Protein AF-A0A3D2IC97-F1 (afdb_monomer_lite)

Secondary structure (DSSP, 8-state):
--------------------HHHHHHHHHHHHHHTTS-GGGSS---EEEEEETTEEEEEEEEEHHHHHT--GGGGGGSEEEESSEEEEEEEEEEEP--TTS-TT-EEEEEEEEEE-TTS--EEEEEEHHHHSSHHHHHHHHHHTTPPPP-S-HHHHHHHHHHHHHSS--PEEEE-S-EEEEETTEEEETTEEEETTTTEEEEB-TTSEEEETTEEEEPPP--SS--PPPPPPPSSHHHHHHHHHHHHHHHHHHH-HHHHHHHHHHHHHHHTHHHHHHHHS---------STTSSHHHHHHHHHHTTTPPTT-PEE--TTS-HHHHHHHHTSEESS---EE-TT--TT-TTS--

pLDDT: mean 77.33, std 17.51, range [30.77, 96.06]

Foldseek 3Di:
DDDDDDDDDDDDDDDDPPVVVVVVVVVVVLVVVQVPDDPVPRPPQLFAWDDDQFFIWTAPDHHPVVVVPDDPVCCVRTDTFWQGDKAFAEKEWEFDDDVPDDRPDTWIKTFIWTGGNVGDIDTDIGGPVCLVFLVSVQVVQVVSVTHRGPDDRVVSVNVSCCHPPVHDYAYEYEYLAAQCSDVQWGHAQQFIQRNVVRDTFGADPVSWGDDDRHTYHQDADDLQAGGHDDDDDPDPVVVVVVVVVVLVVLCVLQNPVVSVVLVVLLVCLLVVVVCCVVPVDDDDDDDDDDPPSCRLVSVQVSVVVRVGHRPSAAEPAPVQDPVNVVSNVVHYHSGDHGYPPPPPCPHPPPDDD

Structure (mmCIF, N/CA/C/O backbone):
data_AF-A0A3D2IC97-F1
#
_entry.id   AF-A0A3D2IC97-F1
#
loop_
_atom_site.group_PDB
_atom_site.id
_atom_site.type_symbol
_atom_site.label_atom_id
_atom_site.label_alt_id
_atom_site.label_comp_id
_atom_site.label_asym_id
_atom_site.label_entity_id
_atom_site.label_seq_id
_atom_site.pdbx_PDB_ins_code
_atom_site.Cartn_x
_atom_site.Cartn_y
_atom_site.Cartn_z
_atom_site.occupancy
_atom_site.B_iso_or_equiv
_atom_site.auth_seq_id
_atom_site.auth_comp_id
_atom_site.auth_asym_id
_atom_site.auth_atom_id
_atom_site.pdbx_PDB_model_num
ATOM 1 N N . LYS A 1 1 ? -15.690 -40.381 94.089 1.00 36.47 1 LYS A N 1
ATOM 2 C CA . LYS A 1 1 ? -15.386 -38.963 93.776 1.00 36.47 1 LYS A CA 1
ATOM 3 C C . LYS A 1 1 ? -16.266 -38.524 92.607 1.00 36.47 1 LYS A C 1
ATOM 5 O O . LYS A 1 1 ? -16.135 -39.127 91.560 1.00 36.47 1 LYS A O 1
ATOM 10 N N . ASN A 1 2 ? -17.152 -37.549 92.866 1.00 33.84 2 ASN A N 1
ATOM 11 C CA . ASN A 1 2 ? -17.739 -36.517 91.982 1.00 33.84 2 ASN A CA 1
ATOM 12 C C . ASN A 1 2 ? -18.276 -36.917 90.587 1.00 33.84 2 ASN A C 1
ATOM 14 O O . ASN A 1 2 ? -17.537 -37.437 89.769 1.00 33.84 2 ASN A O 1
ATOM 18 N N . LYS A 1 3 ? -19.591 -36.757 90.318 1.00 30.77 3 LYS A N 1
ATOM 19 C CA . LYS A 1 3 ? -20.286 -35.501 89.888 1.00 30.77 3 LYS A CA 1
ATOM 20 C C . LYS A 1 3 ? -19.704 -34.989 88.555 1.00 30.77 3 LYS A C 1
ATOM 22 O O . LYS A 1 3 ? -18.496 -34.934 88.431 1.00 30.77 3 LYS A O 1
ATOM 27 N N . SER A 1 4 ? -20.408 -34.509 87.536 1.00 33.34 4 SER A N 1
ATOM 28 C CA . SER A 1 4 ? -21.786 -34.071 87.288 1.00 33.34 4 SER A CA 1
ATOM 29 C C . SER A 1 4 ? -21.796 -33.492 85.855 1.00 33.34 4 SER A C 1
ATOM 31 O O . SER A 1 4 ? -20.768 -32.972 85.447 1.00 33.34 4 SER A O 1
ATOM 33 N N . LYS A 1 5 ? -22.946 -33.559 85.166 1.00 35.34 5 LYS A N 1
ATOM 34 C CA . LYS A 1 5 ? -23.539 -32.689 84.106 1.00 35.34 5 LYS A CA 1
ATOM 35 C C . LYS A 1 5 ? -22.711 -31.609 83.323 1.00 35.34 5 LYS A C 1
ATOM 37 O O . LYS A 1 5 ? -21.730 -31.072 83.813 1.00 35.34 5 LYS A O 1
ATOM 42 N N . PRO A 1 6 ? -23.181 -31.240 82.104 1.00 48.69 6 PRO A N 1
ATOM 43 C CA . PRO A 1 6 ? -22.390 -30.872 80.916 1.00 48.69 6 PRO A CA 1
ATOM 44 C C . PRO A 1 6 ? -22.139 -29.358 80.747 1.00 48.69 6 PRO A C 1
ATOM 46 O O . PRO A 1 6 ? -22.769 -28.555 81.435 1.00 48.69 6 PRO A O 1
ATOM 49 N N . PRO A 1 7 ? -21.352 -28.951 79.728 1.00 41.22 7 PRO A N 1
ATOM 50 C CA . PRO A 1 7 ? -21.471 -27.612 79.139 1.00 41.22 7 PRO A CA 1
ATOM 51 C C . PRO A 1 7 ? -21.526 -27.635 77.592 1.00 41.22 7 PRO A C 1
ATOM 53 O O . PRO A 1 7 ? -21.069 -28.582 76.967 1.00 41.22 7 PRO A O 1
ATOM 56 N N . SER A 1 8 ? -21.954 -26.604 76.864 1.00 33.75 8 SER A N 1
ATOM 57 C CA . SER A 1 8 ? -22.967 -25.554 77.041 1.00 33.75 8 SER A CA 1
ATOM 58 C C . SER A 1 8 ? -23.111 -24.847 75.675 1.00 33.75 8 SER A C 1
ATOM 60 O O . SER A 1 8 ? -22.209 -24.877 74.839 1.00 33.75 8 SER A O 1
ATOM 62 N N . LYS A 1 9 ? -24.263 -24.215 75.428 1.00 43.56 9 LYS A N 1
ATOM 63 C CA . LYS A 1 9 ? -24.570 -23.457 74.205 1.00 43.56 9 LYS A CA 1
ATOM 64 C C . LYS A 1 9 ? -23.636 -22.247 73.998 1.00 43.56 9 LYS A C 1
ATOM 66 O O . LYS A 1 9 ? -23.605 -21.344 74.829 1.00 43.56 9 LYS A O 1
ATOM 71 N N . ARG A 1 10 ? -23.051 -22.134 72.801 1.00 32.75 10 ARG A N 1
ATOM 72 C CA . ARG A 1 10 ? -22.740 -20.882 72.070 1.00 32.75 10 ARG A CA 1
ATOM 73 C C . ARG A 1 10 ? -22.880 -21.192 70.575 1.00 32.75 10 ARG A C 1
ATOM 75 O O . ARG A 1 10 ? -22.413 -22.237 70.163 1.00 32.75 10 ARG A O 1
ATOM 82 N N . ARG A 1 11 ? -23.419 -20.376 69.677 1.00 32.09 11 ARG A N 1
ATOM 83 C CA . ARG A 1 11 ? -24.327 -19.217 69.663 1.00 32.09 11 ARG A CA 1
ATOM 84 C C . ARG A 1 11 ? -24.755 -19.127 68.178 1.00 32.09 11 ARG A C 1
ATOM 86 O O . ARG A 1 11 ? -23.932 -19.400 67.312 1.00 32.09 11 ARG A O 1
ATOM 93 N N . LEU A 1 12 ? -26.014 -18.787 67.901 1.00 41.44 12 LEU A N 1
ATOM 94 C CA . LEU A 1 12 ? -26.543 -18.547 66.547 1.00 41.44 12 LEU A CA 1
ATOM 95 C C . LEU A 1 12 ? -25.727 -17.502 65.769 1.00 41.44 12 LEU A C 1
ATOM 97 O O . LEU A 1 12 ? -25.325 -16.512 66.378 1.00 41.44 12 LEU A O 1
ATOM 101 N N . LYS A 1 13 ? -25.581 -17.735 64.457 1.00 31.55 13 LYS A N 1
ATOM 102 C CA . LYS A 1 13 ? -25.640 -16.831 63.279 1.00 31.55 13 LYS A CA 1
ATOM 103 C C . LYS A 1 13 ? -25.398 -17.738 62.059 1.00 31.55 13 LYS A C 1
ATOM 105 O O . LYS A 1 13 ? -24.519 -18.581 62.129 1.00 31.55 13 LYS A O 1
ATOM 110 N N . ASP A 1 14 ? -26.041 -17.682 60.911 1.00 32.88 14 ASP A N 1
ATOM 111 C CA . ASP A 1 14 ? -27.180 -16.963 60.367 1.00 32.88 14 ASP A CA 1
ATOM 112 C C . ASP A 1 14 ? -27.399 -17.612 58.980 1.00 32.88 14 ASP A C 1
ATOM 114 O O . ASP A 1 14 ? -26.445 -18.085 58.364 1.00 32.88 14 ASP A O 1
ATOM 118 N N . GLN A 1 15 ? -28.637 -17.587 58.491 1.00 33.66 15 GLN A N 1
ATOM 119 C CA . GLN A 1 15 ? -29.022 -17.735 57.078 1.00 33.66 15 GLN A CA 1
ATOM 120 C C . GLN A 1 15 ? -28.980 -19.138 56.442 1.00 33.66 15 GLN A C 1
ATOM 122 O O . GLN A 1 15 ? -28.000 -19.632 55.892 1.00 33.66 15 GLN A O 1
ATOM 127 N N . SER A 1 16 ? -30.182 -19.710 56.423 1.00 32.41 16 SER A N 1
ATOM 128 C CA . SER A 1 16 ? -30.739 -20.564 55.379 1.00 32.41 16 SER A CA 1
ATOM 129 C C . SER A 1 16 ? -30.195 -20.277 53.970 1.00 32.41 16 SER A C 1
ATOM 131 O O . SER A 1 16 ? -30.687 -19.391 53.271 1.00 32.41 16 SER A O 1
ATOM 133 N N . ILE A 1 17 ? -29.264 -21.102 53.497 1.00 40.84 17 ILE A N 1
ATOM 134 C CA . ILE A 1 17 ? -29.058 -21.298 52.060 1.00 40.84 17 ILE A CA 1
ATOM 135 C C . ILE A 1 17 ? -30.122 -22.304 51.611 1.00 40.84 17 ILE A C 1
ATOM 137 O O . ILE A 1 17 ? -29.864 -23.495 51.447 1.00 40.84 17 ILE A O 1
ATOM 141 N N . GLN A 1 18 ? -31.359 -21.829 51.447 1.00 39.78 18 GLN A N 1
ATOM 142 C CA . GLN A 1 18 ? -32.286 -22.475 50.524 1.00 39.78 18 GLN A CA 1
ATOM 143 C C . GLN A 1 18 ? -31.695 -22.260 49.129 1.00 39.78 18 GLN A C 1
ATOM 145 O O . GLN A 1 18 ? -31.921 -21.233 48.493 1.00 39.78 18 GLN A O 1
ATOM 150 N N . LYS A 1 19 ? -30.864 -23.205 48.678 1.00 46.53 19 LYS A N 1
ATOM 151 C CA . LYS A 1 19 ? -30.530 -23.329 47.260 1.00 46.53 19 LYS A CA 1
ATOM 152 C C . LYS A 1 19 ? -31.858 -23.498 46.532 1.00 46.53 19 LYS A C 1
ATOM 154 O O . LYS A 1 19 ? -32.576 -24.468 46.767 1.00 46.53 19 LYS A O 1
ATOM 159 N N . ASP A 1 20 ? -32.212 -22.508 45.728 1.00 49.88 20 ASP A N 1
ATOM 160 C CA . ASP A 1 20 ? -33.479 -22.429 45.012 1.00 49.88 20 ASP A CA 1
ATOM 161 C C . ASP A 1 20 ? -33.421 -23.413 43.829 1.00 49.88 20 ASP A C 1
ATOM 163 O O . ASP A 1 20 ? -33.289 -23.024 42.672 1.00 49.88 20 ASP A O 1
ATOM 167 N N . TYR A 1 21 ? -33.459 -24.718 44.131 1.00 45.22 21 TYR A N 1
ATOM 168 C CA . TYR A 1 21 ? -33.335 -25.834 43.179 1.00 45.22 21 TYR A CA 1
ATOM 169 C C . TYR A 1 21 ? -34.282 -25.690 41.980 1.00 45.22 21 TYR A C 1
ATOM 171 O O . TYR A 1 21 ? -34.006 -26.185 40.892 1.00 45.22 21 TYR A O 1
ATOM 179 N N . LYS A 1 22 ? -35.393 -24.971 42.158 1.00 43.09 22 LYS A N 1
ATOM 180 C CA . LYS A 1 22 ? -36.367 -24.683 41.108 1.00 43.09 22 LYS A CA 1
ATOM 181 C C . LYS A 1 22 ? -35.813 -23.746 40.025 1.00 43.09 22 LYS A C 1
ATOM 183 O O . LYS A 1 22 ? -36.152 -23.925 38.858 1.00 43.09 22 LYS A O 1
ATOM 188 N N . LYS A 1 23 ? -34.951 -22.787 40.386 1.00 51.19 23 LYS A N 1
ATOM 189 C CA . LYS A 1 23 ? -34.271 -21.886 39.438 1.00 51.19 23 LYS A CA 1
ATOM 190 C C . LYS A 1 23 ? -33.160 -22.591 38.676 1.00 51.19 23 LYS A C 1
ATOM 192 O O . LYS A 1 23 ? -33.070 -22.410 37.465 1.00 51.19 23 LYS A O 1
ATOM 197 N N . ASP A 1 24 ? -32.376 -23.422 39.358 1.00 49.50 24 ASP A N 1
ATOM 198 C CA . ASP A 1 24 ? -31.290 -24.178 38.725 1.00 49.50 24 ASP A CA 1
ATOM 199 C C . ASP A 1 24 ? -31.850 -25.194 37.715 1.00 49.50 24 ASP A C 1
ATOM 201 O O . ASP A 1 24 ? -31.412 -25.243 36.568 1.00 49.50 24 ASP A O 1
ATOM 205 N N . VAL A 1 25 ? -32.927 -25.902 38.077 1.00 47.91 25 VAL A N 1
ATOM 206 C CA . VAL A 1 25 ? -33.621 -26.833 37.170 1.00 47.91 25 VAL A CA 1
ATOM 207 C C . VAL A 1 25 ? -34.274 -26.101 35.989 1.00 47.91 25 VAL A C 1
ATOM 209 O O . VAL A 1 25 ? -34.204 -26.579 34.860 1.00 47.91 25 VAL A O 1
ATOM 212 N N . GLN A 1 26 ? -34.866 -24.918 36.192 1.00 51.25 26 GLN A N 1
ATOM 213 C CA . GLN A 1 26 ? -35.386 -24.111 35.077 1.00 51.25 26 GLN A CA 1
ATOM 214 C C . GLN A 1 26 ? -34.279 -23.596 34.147 1.00 51.25 26 GLN A C 1
ATOM 216 O O . GLN A 1 26 ? -34.498 -23.509 32.937 1.00 51.25 26 GLN A O 1
ATOM 221 N N . ALA A 1 27 ? -33.104 -23.264 34.684 1.00 51.44 27 ALA A N 1
ATOM 222 C CA . ALA A 1 27 ? -31.952 -22.846 33.894 1.00 51.44 27 ALA A CA 1
ATOM 223 C C . ALA A 1 27 ? -31.393 -24.004 33.050 1.00 51.44 27 ALA A C 1
ATOM 225 O O . ALA A 1 27 ? -31.095 -23.810 31.872 1.00 51.44 27 ALA A O 1
ATOM 226 N N . ASP A 1 28 ? -31.320 -25.211 33.611 1.00 48.16 28 ASP A N 1
ATOM 227 C CA . ASP A 1 28 ? -30.840 -26.394 32.893 1.00 48.16 28 ASP A CA 1
ATOM 228 C C . ASP A 1 28 ? -31.838 -26.884 31.834 1.00 48.16 28 ASP A C 1
ATOM 230 O O . ASP A 1 28 ? -31.431 -27.260 30.734 1.00 48.16 28 ASP A O 1
ATOM 234 N N . ILE A 1 29 ? -33.145 -26.774 32.097 1.00 51.88 29 ILE A N 1
ATOM 235 C CA . ILE A 1 29 ? -34.190 -27.044 31.099 1.00 51.88 29 ILE A CA 1
ATOM 236 C C . ILE A 1 29 ? -34.100 -26.043 29.934 1.00 51.88 29 ILE A C 1
ATOM 238 O O . ILE A 1 29 ? -34.134 -26.455 28.776 1.00 51.88 29 ILE A O 1
ATOM 242 N N . ARG A 1 30 ? -33.911 -24.741 30.201 1.00 53.34 30 ARG A N 1
ATOM 243 C CA . ARG A 1 30 ? -33.724 -23.729 29.139 1.00 53.34 30 ARG A CA 1
ATOM 244 C C . ARG A 1 30 ? -32.480 -24.002 28.289 1.00 53.34 30 ARG A C 1
ATOM 246 O O . ARG A 1 30 ? -32.566 -23.970 27.066 1.00 53.34 30 ARG A O 1
ATOM 253 N N . ARG A 1 31 ? -31.356 -24.366 28.916 1.00 50.09 31 ARG A N 1
ATOM 254 C CA . ARG A 1 31 ? -30.116 -24.748 28.211 1.00 50.09 31 ARG A CA 1
ATOM 255 C C . ARG A 1 31 ? -30.283 -25.990 27.333 1.00 50.09 31 ARG A C 1
ATOM 257 O O . ARG A 1 31 ? -29.647 -26.076 26.283 1.00 50.09 31 ARG A O 1
ATOM 264 N N . ALA A 1 32 ? -31.105 -26.952 27.755 1.00 46.69 32 ALA A N 1
ATOM 265 C CA . ALA A 1 32 ? -31.383 -28.160 26.983 1.00 46.69 32 ALA A CA 1
ATOM 266 C C . ALA A 1 32 ? -32.203 -27.852 25.718 1.00 46.69 32 ALA A C 1
ATOM 268 O O . ALA A 1 32 ? -31.825 -28.295 24.637 1.00 46.69 32 ALA A O 1
ATOM 269 N N . PHE A 1 33 ? -33.246 -27.021 25.828 1.00 51.16 33 PHE A N 1
ATOM 270 C CA . PHE A 1 33 ? -34.059 -26.594 24.680 1.00 51.16 33 PHE A CA 1
ATOM 271 C C . PHE A 1 33 ? -33.298 -25.689 23.691 1.00 51.16 33 PHE A C 1
ATOM 273 O O . PHE A 1 33 ? -33.589 -25.684 22.498 1.00 51.16 33 PHE A O 1
ATOM 280 N N . GLU A 1 34 ? -32.285 -24.951 24.148 1.00 44.81 34 GLU A N 1
ATOM 281 C CA . GLU A 1 34 ? -31.487 -24.057 23.297 1.00 44.81 34 GLU A CA 1
ATOM 282 C C . GLU A 1 34 ? -30.417 -24.767 22.454 1.00 44.81 34 GLU A C 1
ATOM 284 O O . GLU A 1 34 ? -29.919 -24.189 21.485 1.00 44.81 34 GLU A O 1
ATOM 289 N N . LYS A 1 35 ? -30.039 -26.016 22.766 1.00 52.12 35 LYS A N 1
ATOM 290 C CA . LYS A 1 35 ? -29.038 -26.751 21.968 1.00 52.12 35 LYS A CA 1
ATOM 291 C C . LYS A 1 35 ? -29.516 -27.046 20.545 1.00 52.12 35 LYS A C 1
ATOM 293 O O . LYS A 1 35 ? -28.677 -27.064 19.644 1.00 52.12 35 LYS A O 1
ATOM 298 N N . GLU A 1 36 ? -30.824 -27.196 20.360 1.00 50.84 36 GLU A N 1
ATOM 299 C CA . GLU A 1 36 ? -31.472 -27.620 19.111 1.00 50.84 36 GLU A CA 1
ATOM 300 C C . GLU A 1 36 ? -31.867 -26.457 18.179 1.00 50.84 36 GLU A C 1
ATOM 302 O O . GLU A 1 36 ? -32.284 -26.684 17.046 1.00 50.84 36 GLU A O 1
ATOM 307 N N . LEU A 1 37 ? -31.708 -25.200 18.612 1.00 48.28 37 LEU A N 1
ATOM 308 C CA . LEU A 1 37 ? -31.991 -24.027 17.777 1.00 48.28 37 LEU A CA 1
ATOM 309 C C . LEU A 1 37 ? -30.814 -23.702 16.829 1.00 48.28 37 LEU A C 1
ATOM 311 O O . LEU A 1 37 ? -29.655 -23.870 17.209 1.00 48.28 37 LEU A O 1
ATOM 315 N N . PRO A 1 38 ? -31.061 -23.171 15.616 1.00 49.78 38 PRO A N 1
ATOM 316 C CA . PRO A 1 38 ? -30.019 -22.553 14.790 1.00 49.78 38 PRO A CA 1
ATOM 317 C C . PRO A 1 38 ? -29.296 -21.429 15.555 1.00 49.78 38 PRO A C 1
ATOM 319 O O . PRO A 1 38 ? -29.945 -20.714 16.316 1.00 49.78 38 PRO A O 1
ATOM 322 N N . GLU A 1 39 ? -27.987 -21.225 15.346 1.00 48.28 39 GLU A N 1
ATOM 323 C CA . GLU A 1 39 ? -27.173 -20.274 16.141 1.00 48.28 39 GLU A CA 1
ATOM 324 C C . GLU A 1 39 ? -27.772 -18.863 16.251 1.00 48.28 39 GLU A C 1
ATOM 326 O O . GLU A 1 39 ? -27.741 -18.266 17.322 1.00 48.28 39 GLU A O 1
ATOM 331 N N . HIS A 1 40 ? -28.394 -18.359 15.184 1.00 47.31 40 HIS A N 1
ATOM 332 C CA . HIS A 1 40 ? -29.030 -17.038 15.151 1.00 47.31 40 HIS A CA 1
ATOM 333 C C . HIS A 1 40 ? -30.332 -16.928 15.974 1.00 47.31 40 HIS A C 1
ATOM 335 O O . HIS A 1 40 ? -30.877 -15.834 16.093 1.00 47.31 40 HIS A O 1
ATOM 341 N N . LYS A 1 41 ? -30.858 -18.038 16.515 1.00 43.19 41 LYS A N 1
ATOM 342 C CA . LYS A 1 41 ? -32.083 -18.090 17.340 1.00 43.19 41 LYS A CA 1
ATOM 343 C C . LYS A 1 41 ? -31.845 -18.540 18.782 1.00 43.19 41 LYS A C 1
ATOM 345 O O . LYS A 1 41 ? -32.801 -18.588 19.550 1.00 43.19 41 LYS A O 1
ATOM 350 N N . LYS A 1 42 ? -30.611 -18.885 19.167 1.00 44.50 42 LYS A N 1
ATOM 351 C CA . LYS A 1 42 ? -30.296 -19.251 20.557 1.00 44.50 42 LYS A CA 1
ATOM 352 C C . LYS A 1 42 ? -30.327 -18.005 21.444 1.00 44.50 42 LYS A C 1
ATOM 354 O O . LYS A 1 42 ? -29.684 -17.010 21.132 1.00 44.50 42 LYS A O 1
ATOM 359 N N . SER A 1 43 ? -31.010 -18.080 22.585 1.00 39.12 43 SER A N 1
ATOM 360 C CA . SER A 1 43 ? -31.131 -17.025 23.608 1.00 39.12 43 SER A CA 1
ATOM 361 C C . SER A 1 43 ? -29.856 -16.774 24.435 1.00 39.12 43 SER A C 1
ATOM 363 O O . SER A 1 43 ? -29.922 -16.271 25.557 1.00 39.12 43 SER A O 1
ATOM 365 N N . PHE A 1 44 ? -28.670 -16.980 23.849 1.00 42.38 44 PHE A N 1
ATOM 366 C CA . PHE A 1 44 ? -27.526 -16.134 24.185 1.00 42.38 44 PHE A CA 1
ATOM 367 C C . PHE A 1 44 ? -27.823 -14.747 23.618 1.00 42.38 44 PHE A C 1
ATOM 369 O O . PHE A 1 44 ? -27.392 -14.377 22.528 1.00 42.38 44 PHE A O 1
ATOM 376 N N . VAL A 1 45 ? -28.629 -13.986 24.353 1.00 40.25 45 VAL A N 1
ATOM 377 C CA . VAL A 1 45 ? -28.825 -12.564 24.113 1.00 40.25 45 VAL A CA 1
ATOM 378 C C . VAL A 1 45 ? -27.436 -11.931 24.125 1.00 40.25 45 VAL A C 1
ATOM 380 O O . VAL A 1 45 ? -26.828 -11.812 25.191 1.00 40.25 45 VAL A O 1
ATOM 383 N N . ARG A 1 46 ? -26.891 -11.588 22.948 1.00 49.16 46 ARG A N 1
ATOM 384 C CA . ARG A 1 46 ? -25.641 -10.827 22.862 1.00 49.16 46 ARG A CA 1
ATOM 385 C C . ARG A 1 46 ? -25.890 -9.507 23.582 1.00 49.16 46 ARG A C 1
ATOM 387 O O . ARG A 1 46 ? -26.607 -8.643 23.073 1.00 49.16 46 ARG A O 1
ATOM 394 N N . ARG A 1 47 ? -25.367 -9.407 24.806 1.00 62.12 47 ARG A N 1
ATOM 395 C CA . ARG A 1 47 ? -25.319 -8.168 25.580 1.00 62.12 47 ARG A CA 1
ATOM 396 C C . ARG A 1 47 ? -24.554 -7.163 24.726 1.00 62.12 47 ARG A C 1
ATOM 398 O O . ARG A 1 47 ? -23.441 -7.456 24.303 1.00 62.12 47 ARG A O 1
ATOM 405 N N . GLY A 1 48 ? -25.179 -6.041 24.397 1.00 71.44 48 GLY A N 1
ATOM 406 C CA . GLY A 1 48 ? -24.583 -5.045 23.509 1.00 71.44 48 GLY A CA 1
ATOM 407 C C . GLY A 1 48 ? -23.812 -3.970 24.270 1.00 71.44 48 GLY A C 1
ATOM 408 O O . GLY A 1 48 ? -24.052 -3.734 25.457 1.00 71.44 48 GLY A O 1
ATOM 409 N N . VAL A 1 49 ? -22.911 -3.301 23.556 1.00 83.12 49 VAL A N 1
ATOM 410 C CA . VAL A 1 49 ? -22.388 -1.982 23.926 1.00 83.12 49 VAL A CA 1
ATOM 411 C C . VAL A 1 49 ? -23.040 -0.949 23.015 1.00 83.12 49 VAL A C 1
ATOM 413 O O . VAL A 1 49 ? -23.258 -1.240 21.839 1.00 83.12 49 VAL A O 1
ATOM 416 N N . ILE A 1 50 ? -23.328 0.237 23.546 1.00 85.44 50 ILE A N 1
ATOM 417 C CA . ILE A 1 50 ? -23.862 1.370 22.786 1.00 85.44 50 ILE A CA 1
ATOM 418 C C . ILE A 1 50 ? -23.062 2.649 23.068 1.00 85.44 50 ILE A C 1
ATOM 420 O O . ILE A 1 50 ? -22.670 2.897 24.212 1.00 85.44 50 ILE A O 1
ATOM 424 N N . ASN A 1 51 ? -22.840 3.451 22.023 1.00 86.94 51 ASN A N 1
ATOM 425 C CA . ASN A 1 51 ? -22.397 4.843 22.129 1.00 86.94 51 ASN A CA 1
ATOM 426 C C . ASN A 1 51 ? -23.625 5.717 22.394 1.00 86.94 51 ASN A C 1
ATOM 428 O O . ASN A 1 51 ? -24.581 5.672 21.620 1.00 86.94 51 ASN A O 1
ATOM 432 N N . LEU A 1 52 ? -23.623 6.482 23.483 1.00 84.31 52 LEU A N 1
ATOM 433 C CA . LEU A 1 52 ? -24.740 7.360 23.811 1.00 84.31 52 LEU A CA 1
ATOM 434 C C . LEU A 1 52 ? -24.259 8.574 24.600 1.00 84.31 52 LEU A C 1
ATOM 436 O O . LEU A 1 52 ? -23.684 8.437 25.672 1.00 84.31 52 LEU A O 1
ATOM 440 N N . GLU A 1 53 ? -24.557 9.769 24.105 1.00 82.50 53 GLU A N 1
ATOM 441 C CA . GLU A 1 53 ? -24.257 11.028 24.780 1.00 82.50 53 GLU A CA 1
ATOM 442 C C . GLU A 1 53 ? -22.802 11.127 25.316 1.00 82.50 53 GLU A C 1
ATOM 444 O O . GLU A 1 53 ? -22.578 11.420 26.498 1.00 82.50 53 GLU A O 1
ATOM 449 N N . GLY A 1 54 ? -21.805 10.879 24.464 1.00 82.62 54 GLY A N 1
ATOM 450 C CA . GLY A 1 54 ? -20.383 11.086 24.763 1.00 82.62 54 GLY A CA 1
ATOM 451 C C . GLY A 1 54 ? -19.734 10.006 25.635 1.00 82.62 54 GLY A C 1
ATOM 452 O O . GLY A 1 54 ? -18.728 10.288 26.286 1.00 82.62 54 GLY A O 1
ATOM 453 N N . ALA A 1 55 ? -20.314 8.804 25.713 1.00 85.56 55 ALA A N 1
ATOM 454 C CA . ALA A 1 55 ? -19.756 7.669 26.445 1.00 85.56 55 ALA A CA 1
ATOM 455 C C . ALA A 1 55 ? -20.215 6.308 25.888 1.00 85.56 55 ALA A C 1
ATOM 457 O O . ALA A 1 55 ? -21.218 6.211 25.180 1.00 85.56 55 ALA A O 1
ATOM 458 N N . CYS A 1 56 ? -19.489 5.245 26.250 1.00 88.69 56 CYS A N 1
ATOM 459 C CA . CYS A 1 56 ? -19.876 3.863 25.963 1.00 88.69 56 CYS A CA 1
ATOM 460 C C . CYS A 1 56 ? -20.571 3.234 27.172 1.00 88.69 56 CYS A C 1
ATOM 462 O O . CYS A 1 56 ? -20.071 3.303 28.304 1.00 88.69 56 CYS A O 1
ATOM 464 N N . TYR A 1 57 ? -21.669 2.531 26.910 1.00 87.38 57 TYR A N 1
ATOM 465 C CA . TYR A 1 57 ? -22.514 1.919 27.927 1.00 87.38 57 TYR A CA 1
ATOM 466 C C . TYR A 1 57 ? -22.805 0.447 27.638 1.00 87.38 57 TYR A C 1
ATOM 468 O O . TYR A 1 57 ? -22.871 0.030 26.485 1.00 87.38 57 TYR A O 1
ATOM 476 N N . VAL A 1 58 ? -23.040 -0.327 28.697 1.00 86.56 58 VAL A N 1
ATOM 477 C CA . VAL A 1 58 ? -23.505 -1.720 28.652 1.00 86.56 58 VAL A CA 1
ATOM 478 C C . VAL A 1 58 ? -24.755 -1.874 29.507 1.00 86.56 58 VAL A C 1
ATOM 480 O O . VAL A 1 58 ? -24.884 -1.241 30.552 1.00 86.56 58 VAL A O 1
ATOM 483 N N . HIS A 1 59 ? -25.652 -2.778 29.109 1.00 77.94 59 HIS A N 1
ATOM 484 C CA . HIS A 1 59 ? -26.691 -3.285 30.002 1.00 77.94 59 HIS A CA 1
ATOM 485 C C . HIS A 1 59 ? -26.461 -4.768 30.337 1.00 77.94 59 HIS A C 1
ATOM 487 O O . HIS A 1 59 ? -26.227 -5.574 29.432 1.00 77.94 59 HIS A O 1
ATOM 493 N N . PRO A 1 60 ? -26.587 -5.184 31.611 1.00 64.12 60 PRO A N 1
ATOM 494 C CA . PRO A 1 60 ? -26.306 -6.559 32.034 1.00 64.12 60 PRO A CA 1
ATOM 495 C C . PRO A 1 60 ? -27.293 -7.612 31.498 1.00 64.12 60 PRO A C 1
ATOM 497 O O . PRO A 1 60 ? -27.006 -8.807 31.576 1.00 64.12 60 PRO A O 1
ATOM 500 N N . ALA A 1 61 ? -28.451 -7.207 30.970 1.00 63.78 61 ALA A N 1
ATOM 501 C CA . ALA A 1 61 ? -29.520 -8.131 30.568 1.00 63.78 61 ALA A CA 1
ATOM 502 C C . ALA A 1 61 ? -30.249 -7.787 29.254 1.00 63.78 61 ALA A C 1
ATOM 504 O O . ALA A 1 61 ? -31.125 -8.551 28.866 1.00 63.78 61 ALA A O 1
ATOM 505 N N . MET A 1 62 ? -29.924 -6.670 28.587 1.00 65.12 62 MET A N 1
ATOM 506 C CA . MET A 1 62 ? -30.608 -6.268 27.346 1.00 65.12 62 MET A CA 1
ATOM 507 C C . MET A 1 62 ? -29.817 -6.751 26.132 1.00 65.12 62 MET A C 1
ATOM 509 O O . MET A 1 62 ? -28.582 -6.776 26.146 1.00 65.12 62 MET A O 1
ATOM 513 N N . SER A 1 63 ? -30.546 -7.136 25.093 1.00 66.06 63 SER A N 1
ATOM 514 C CA . SER A 1 63 ? -30.004 -7.447 23.773 1.00 66.06 63 SER A CA 1
ATOM 515 C C . SER A 1 63 ? -29.481 -6.195 23.073 1.00 66.06 63 SER A C 1
ATOM 517 O O . SER A 1 63 ? -29.891 -5.079 23.388 1.00 66.06 63 SER A O 1
ATOM 519 N N . LYS A 1 64 ? -28.605 -6.378 22.077 1.00 65.38 64 LYS A N 1
ATOM 520 C CA . LYS A 1 64 ? -28.155 -5.282 21.204 1.00 65.38 64 LYS A CA 1
ATOM 521 C C . LYS A 1 64 ? -29.329 -4.523 20.559 1.00 65.38 64 LYS A C 1
ATOM 523 O O . LYS A 1 64 ? -29.341 -3.306 20.597 1.00 65.38 64 LYS A O 1
ATOM 528 N N . ILE A 1 65 ? -30.345 -5.231 20.059 1.00 67.00 65 ILE A N 1
ATOM 529 C CA . ILE A 1 65 ? -31.519 -4.617 19.406 1.00 67.00 65 ILE A CA 1
ATOM 530 C C . ILE A 1 65 ? -32.297 -3.725 20.383 1.00 67.00 65 ILE A C 1
ATOM 532 O O . ILE A 1 65 ? -32.725 -2.632 20.027 1.00 67.00 65 ILE A O 1
ATOM 536 N N . GLU A 1 66 ? -32.468 -4.179 21.626 1.00 68.31 66 GLU A N 1
ATOM 537 C CA . GLU A 1 66 ? -33.125 -3.383 22.667 1.00 68.31 66 GLU A CA 1
ATOM 538 C C . GLU A 1 66 ? -32.281 -2.166 23.051 1.00 68.31 66 GLU A C 1
ATOM 540 O O . GLU A 1 66 ? -32.830 -1.081 23.216 1.00 68.31 66 GLU A O 1
ATOM 545 N N . LEU A 1 67 ? -30.957 -2.325 23.146 1.00 69.50 67 LEU A N 1
ATOM 546 C CA . LEU A 1 67 ? -30.033 -1.226 23.424 1.00 69.50 67 LEU A CA 1
ATOM 547 C C . LEU A 1 67 ? -30.063 -0.156 22.331 1.00 69.50 67 LEU A C 1
ATOM 549 O O . LEU A 1 67 ? -30.189 1.019 22.659 1.00 69.50 67 LEU A O 1
ATOM 553 N N . ASP A 1 68 ? -30.022 -0.558 21.060 1.00 66.88 68 ASP A N 1
ATOM 554 C CA . ASP A 1 68 ? -30.057 0.346 19.901 1.00 66.88 68 ASP A CA 1
ATOM 555 C C . ASP A 1 68 ? -31.377 1.142 19.823 1.00 66.88 68 ASP A C 1
ATOM 557 O O . ASP A 1 68 ? -31.437 2.201 19.203 1.00 66.88 68 ASP A O 1
ATOM 561 N N . SER A 1 69 ? -32.437 0.656 20.481 1.00 71.38 69 SER A N 1
ATOM 562 C CA . SER A 1 69 ? -33.738 1.332 20.582 1.00 71.38 69 SER A CA 1
ATOM 563 C C . SER A 1 69 ? -33.873 2.286 21.780 1.00 71.38 69 SER A C 1
ATOM 565 O O . SER A 1 69 ? -34.936 2.883 21.966 1.00 71.38 69 SER A O 1
ATOM 567 N N . LEU A 1 70 ? -32.838 2.424 22.620 1.00 70.94 70 LEU A N 1
ATOM 568 C CA . LEU A 1 70 ? -32.876 3.298 23.794 1.00 70.94 70 LEU A CA 1
ATOM 569 C C . LEU A 1 70 ? -32.594 4.758 23.437 1.00 70.94 70 LEU A C 1
ATOM 571 O O . LEU A 1 70 ? -31.646 5.092 22.734 1.00 70.94 70 LEU A O 1
ATOM 575 N N . ASN A 1 71 ? -33.372 5.645 24.054 1.00 67.00 71 ASN A N 1
ATOM 576 C CA . ASN A 1 71 ? -33.191 7.093 23.971 1.00 67.00 71 ASN A CA 1
ATOM 577 C C . ASN A 1 71 ? -32.447 7.594 25.228 1.00 67.00 71 ASN A C 1
ATOM 579 O O . ASN A 1 71 ? -32.500 6.935 26.273 1.00 67.00 71 ASN A O 1
ATOM 583 N N . GLY A 1 72 ? -31.848 8.794 25.177 1.00 63.00 72 GLY A N 1
ATOM 584 C CA . GLY A 1 72 ? -31.046 9.396 26.269 1.00 63.00 72 GLY A CA 1
ATOM 585 C C . GLY A 1 72 ? -31.675 9.337 27.673 1.00 63.00 72 GLY A C 1
ATOM 586 O O . GLY A 1 72 ? -30.996 9.083 28.666 1.00 63.00 72 GLY A O 1
ATOM 587 N N . ASN A 1 73 ? -33.007 9.393 27.773 1.00 63.28 73 ASN A N 1
ATOM 588 C CA . ASN A 1 73 ? -33.741 9.279 29.044 1.00 63.28 73 ASN A CA 1
ATOM 589 C C . ASN A 1 73 ? -33.564 7.929 29.782 1.00 63.28 73 ASN A C 1
ATOM 591 O O . ASN A 1 73 ? -33.931 7.811 30.954 1.00 63.28 73 ASN A O 1
ATOM 595 N N . SER A 1 74 ? -33.004 6.903 29.133 1.00 67.88 74 SER A N 1
ATOM 596 C CA . SER A 1 74 ? -32.792 5.567 29.713 1.00 67.88 74 SER A CA 1
ATOM 597 C C . SER A 1 74 ? -31.384 5.334 30.271 1.00 67.88 74 SER A C 1
ATOM 599 O O . SER A 1 74 ? -31.096 4.229 30.732 1.00 67.88 74 SER A O 1
ATOM 601 N N . LEU A 1 75 ? -30.527 6.362 30.298 1.00 68.81 75 LEU A N 1
ATOM 602 C CA . LEU A 1 75 ? -29.144 6.284 30.792 1.00 68.81 75 LEU A CA 1
ATOM 603 C C . LEU A 1 75 ? -29.008 5.691 32.199 1.00 68.81 75 LEU A C 1
ATOM 605 O O . LEU A 1 75 ? -28.069 4.953 32.465 1.00 68.81 75 LEU A O 1
ATOM 609 N N . HIS A 1 76 ? -29.966 5.959 33.088 1.00 72.81 76 HIS A N 1
ATOM 610 C CA . HIS A 1 76 ? -29.968 5.453 34.466 1.00 72.81 76 HIS A CA 1
ATOM 611 C C . HIS A 1 76 ? -30.038 3.920 34.570 1.00 72.81 76 HIS A C 1
ATOM 613 O O . HIS A 1 76 ? -29.763 3.366 35.631 1.00 72.81 76 HIS A O 1
ATOM 619 N N . LYS A 1 77 ? -30.436 3.232 33.493 1.00 73.94 77 LYS A N 1
ATOM 620 C CA . LYS A 1 77 ? -30.475 1.765 33.432 1.00 73.94 77 LYS A CA 1
ATOM 621 C C . LYS A 1 77 ? -29.149 1.177 32.961 1.00 73.94 77 LYS A C 1
ATOM 623 O O . LYS A 1 77 ? -28.956 -0.025 33.076 1.00 73.94 77 LYS A O 1
ATOM 628 N N . LEU A 1 78 ? -28.265 1.999 32.407 1.00 82.69 78 LEU A N 1
ATOM 629 C CA . LEU A 1 78 ? -27.049 1.566 31.744 1.00 82.69 78 LEU A CA 1
ATOM 630 C C . LEU A 1 78 ? -25.828 1.723 32.652 1.00 82.69 78 LEU A C 1
ATOM 632 O O . LEU A 1 78 ? -25.703 2.682 33.410 1.00 82.69 78 LEU A O 1
ATOM 636 N N . GLU A 1 79 ? -24.886 0.797 32.528 1.00 86.06 79 GLU A N 1
ATOM 637 C CA . GLU A 1 79 ? -23.587 0.878 33.185 1.00 86.06 79 GLU A CA 1
ATOM 638 C C . GLU A 1 79 ? -22.574 1.509 32.230 1.00 86.06 79 GLU A C 1
ATOM 640 O O . GLU A 1 79 ? -22.311 0.989 31.143 1.00 86.06 79 GLU A O 1
ATOM 645 N N . LYS A 1 80 ? -21.998 2.643 32.633 1.00 87.38 80 LYS A N 1
ATOM 646 C CA . LYS A 1 80 ? -20.950 3.331 31.873 1.00 87.38 80 LYS A CA 1
ATOM 647 C C . LYS A 1 80 ? -19.644 2.544 31.952 1.00 87.38 80 LYS A C 1
ATOM 649 O O . LYS A 1 80 ? -19.179 2.230 33.047 1.00 87.38 80 LYS A O 1
ATOM 654 N N . ILE A 1 81 ? -19.032 2.266 30.804 1.00 90.56 81 ILE A N 1
ATOM 655 C CA . ILE A 1 81 ? -17.775 1.506 30.725 1.00 90.56 81 ILE A CA 1
ATOM 656 C C . ILE A 1 81 ? -16.606 2.329 30.173 1.00 90.56 81 ILE A C 1
ATOM 658 O O . ILE A 1 81 ? -15.460 2.035 30.518 1.00 90.56 81 ILE A O 1
ATOM 662 N N . VAL A 1 82 ? -16.878 3.371 29.377 1.00 88.25 82 VAL A N 1
ATOM 663 C CA . VAL A 1 82 ? -15.873 4.316 28.861 1.00 88.25 82 VAL A CA 1
ATOM 664 C C . VAL A 1 82 ? -16.441 5.737 28.839 1.00 88.25 82 VAL A C 1
ATOM 666 O O . VAL A 1 82 ? -17.607 5.933 28.508 1.00 88.25 82 VAL A O 1
ATOM 669 N N . ASP A 1 83 ? -15.606 6.727 29.159 1.00 87.06 83 ASP A N 1
ATOM 670 C CA . ASP A 1 83 ? -15.942 8.162 29.219 1.00 87.06 83 ASP A CA 1
ATOM 671 C C . ASP A 1 83 ? -15.811 8.896 27.871 1.00 87.06 83 ASP A C 1
ATOM 673 O O . ASP A 1 83 ? -15.577 10.103 27.825 1.00 87.06 83 ASP A O 1
ATOM 677 N N . CYS A 1 84 ? -15.947 8.156 26.778 1.00 88.38 84 CYS A N 1
ATOM 678 C CA . CYS A 1 84 ? -16.029 8.668 25.418 1.00 88.38 84 CYS A CA 1
ATOM 679 C C . CYS A 1 84 ? -16.807 7.679 24.545 1.00 88.38 84 CYS A C 1
ATOM 681 O O . CYS A 1 84 ? -16.871 6.482 24.846 1.00 88.38 84 CYS A O 1
ATOM 683 N N . GLU A 1 85 ? -17.423 8.187 23.486 1.00 89.94 85 GLU A N 1
ATOM 684 C CA . GLU A 1 85 ? -17.903 7.388 22.368 1.00 89.94 85 GLU A CA 1
ATOM 685 C C . GLU A 1 85 ? -16.717 6.917 21.540 1.00 89.94 85 GLU A C 1
ATOM 687 O O . GLU A 1 85 ? -15.726 7.631 21.359 1.00 89.94 85 GLU A O 1
ATOM 692 N N . ILE A 1 86 ? -16.823 5.687 21.050 1.00 90.31 86 ILE A N 1
ATOM 693 C CA . ILE A 1 86 ? -15.752 5.042 20.301 1.00 90.31 86 ILE A CA 1
ATOM 694 C C . ILE A 1 86 ? -16.297 4.617 18.958 1.00 90.31 86 ILE A C 1
ATOM 696 O O . ILE A 1 86 ? -17.160 3.741 18.874 1.00 90.31 86 ILE A O 1
ATOM 700 N N . THR A 1 87 ? -15.753 5.220 17.909 1.00 90.38 87 THR A N 1
ATOM 701 C CA . THR A 1 87 ? -16.104 4.897 16.529 1.00 90.38 87 THR A CA 1
ATOM 702 C C . THR A 1 87 ? -14.872 4.403 15.787 1.00 90.38 87 THR A C 1
ATOM 704 O O . THR A 1 87 ? -13.846 5.087 15.731 1.00 90.38 87 THR A O 1
ATOM 707 N N . ILE A 1 88 ? -14.961 3.214 15.198 1.00 91.62 88 ILE A N 1
ATOM 708 C CA . ILE A 1 88 ? -13.934 2.696 14.300 1.00 91.62 88 ILE A CA 1
ATOM 709 C C . ILE A 1 88 ? -14.144 3.331 12.934 1.00 91.62 88 ILE A C 1
ATOM 711 O O . ILE A 1 88 ? -15.158 3.126 12.279 1.00 91.62 88 ILE A O 1
ATOM 715 N N . VAL A 1 89 ? -13.169 4.130 12.510 1.00 91.88 89 VAL A N 1
ATOM 716 C CA . VAL A 1 89 ? -13.209 4.817 11.217 1.00 91.88 89 VAL A CA 1
ATOM 717 C C . VAL A 1 89 ? -12.812 3.860 10.099 1.00 91.88 89 VAL A C 1
ATOM 719 O O . VAL A 1 89 ? -13.405 3.883 9.027 1.00 91.88 89 VAL A O 1
ATOM 722 N N . GLU A 1 90 ? -11.794 3.029 10.333 1.00 91.38 90 GLU A N 1
ATOM 723 C CA . GLU A 1 90 ? -11.322 2.017 9.384 1.00 91.38 90 GLU A CA 1
ATOM 724 C C . GLU A 1 90 ? -10.411 0.989 10.062 1.00 91.38 90 GLU A C 1
ATOM 726 O O . GLU A 1 90 ? -9.673 1.310 11.000 1.00 91.38 90 GLU A O 1
ATOM 731 N N . ALA A 1 91 ? -10.409 -0.233 9.530 1.00 91.69 91 ALA A N 1
ATOM 732 C CA . ALA A 1 91 ? -9.370 -1.218 9.803 1.00 91.69 91 ALA A CA 1
ATOM 733 C C . ALA A 1 91 ? -8.245 -1.082 8.776 1.00 91.69 91 ALA A C 1
ATOM 735 O O . ALA A 1 91 ? -8.497 -0.992 7.578 1.00 91.69 91 ALA A O 1
ATOM 736 N N . ILE A 1 92 ? -7.004 -1.085 9.244 1.00 91.81 92 ILE A N 1
ATOM 737 C CA . ILE A 1 92 ? -5.786 -0.941 8.455 1.00 91.81 92 ILE A CA 1
ATOM 738 C C . ILE A 1 92 ? -4.995 -2.247 8.542 1.00 91.81 92 ILE A C 1
ATOM 740 O O . ILE A 1 92 ? -4.404 -2.559 9.580 1.00 91.81 92 ILE A O 1
ATOM 744 N N . GLU A 1 93 ? -4.970 -2.986 7.439 1.00 91.38 93 GLU A N 1
ATOM 745 C CA . GLU A 1 93 ? -4.183 -4.204 7.258 1.00 91.38 93 GLU A CA 1
ATOM 746 C C . GLU A 1 93 ? -2.785 -3.859 6.733 1.00 91.38 93 GLU A C 1
ATOM 748 O O . GLU A 1 93 ? -2.651 -3.260 5.662 1.00 91.38 93 GLU A O 1
ATOM 753 N N . HIS A 1 94 ? -1.753 -4.286 7.457 1.00 85.88 94 HIS A N 1
ATOM 754 C CA . HIS A 1 94 ? -0.355 -4.261 7.029 1.00 85.88 94 HIS A CA 1
ATOM 755 C C . HIS A 1 94 ? 0.043 -5.680 6.639 1.00 85.88 94 HIS A C 1
ATOM 757 O O . HIS A 1 94 ? -0.042 -6.592 7.460 1.00 85.88 94 HIS A O 1
ATOM 763 N N . LEU A 1 95 ? 0.437 -5.888 5.383 1.00 78.12 95 LEU A N 1
ATOM 764 C CA . LEU A 1 95 ? 0.903 -7.200 4.932 1.00 78.12 95 LEU A CA 1
ATOM 765 C C . LEU A 1 95 ? 2.318 -7.454 5.450 1.00 78.12 95 LEU A C 1
ATOM 767 O O . LEU A 1 95 ? 3.228 -6.664 5.186 1.00 78.12 95 LEU A O 1
ATOM 771 N N . ILE A 1 96 ? 2.507 -8.572 6.145 1.00 68.44 96 ILE A N 1
ATOM 772 C CA . ILE A 1 96 ? 3.823 -9.024 6.578 1.00 68.44 96 ILE A CA 1
ATOM 773 C C . ILE A 1 96 ? 4.367 -9.947 5.495 1.00 68.44 96 ILE A C 1
ATOM 775 O O . ILE A 1 96 ? 3.749 -10.943 5.136 1.00 68.44 96 ILE A O 1
ATOM 779 N N . ARG A 1 97 ? 5.549 -9.626 4.968 1.00 62.09 97 ARG A N 1
ATOM 780 C CA . ARG A 1 97 ? 6.294 -10.537 4.096 1.00 62.09 97 ARG A CA 1
ATOM 781 C C . ARG A 1 97 ? 7.530 -11.023 4.832 1.00 62.09 97 ARG A C 1
ATOM 783 O O . ARG A 1 97 ? 8.527 -10.306 4.894 1.00 62.09 97 ARG A O 1
ATOM 790 N N . GLN A 1 98 ? 7.464 -12.231 5.384 1.00 56.31 98 GLN A N 1
ATOM 791 C CA . GLN A 1 98 ? 8.643 -12.951 5.866 1.00 56.31 98 GLN A CA 1
ATOM 792 C C . GLN A 1 98 ? 8.958 -14.129 4.935 1.00 56.31 98 GLN A C 1
ATOM 794 O O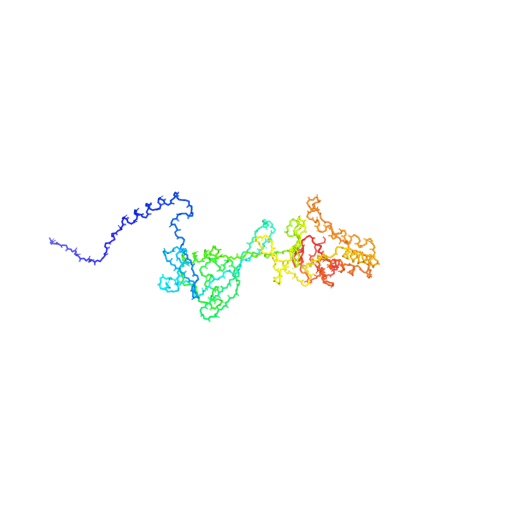 . GLN A 1 98 ? 8.034 -14.759 4.413 1.00 56.31 98 GLN A O 1
ATOM 799 N N . PRO A 1 99 ? 10.246 -14.454 4.716 1.00 46.97 99 PRO A N 1
ATOM 800 C CA . PRO A 1 99 ? 10.625 -15.659 3.987 1.00 46.97 99 PRO A CA 1
ATOM 801 C C . PRO A 1 99 ? 10.016 -16.897 4.665 1.00 46.97 99 PRO A C 1
ATOM 803 O O . PRO A 1 99 ? 10.306 -17.163 5.828 1.00 46.97 99 PRO A O 1
ATOM 806 N N . GLY A 1 100 ? 9.168 -17.641 3.948 1.00 48.53 100 GLY A N 1
ATOM 807 C CA . GLY A 1 100 ? 8.518 -18.859 4.451 1.00 48.53 100 GLY A CA 1
ATOM 808 C C . GLY A 1 100 ? 7.112 -18.683 5.044 1.00 48.53 100 GLY A C 1
ATOM 809 O O . GLY A 1 100 ? 6.507 -19.686 5.415 1.00 48.53 100 GLY A O 1
ATOM 810 N N . GLN A 1 101 ? 6.567 -17.462 5.103 1.00 51.03 101 GLN A N 1
ATOM 811 C CA . GLN A 1 101 ? 5.161 -17.221 5.462 1.00 51.03 101 GLN A CA 1
ATOM 812 C C . GLN A 1 101 ? 4.266 -17.155 4.216 1.00 51.03 101 GLN A C 1
ATOM 814 O O . GLN A 1 101 ? 4.705 -16.746 3.139 1.00 51.03 101 GLN A O 1
ATOM 819 N N . ALA A 1 102 ? 3.008 -17.584 4.357 1.00 50.62 102 ALA A N 1
ATOM 820 C CA . ALA A 1 102 ? 2.016 -17.492 3.288 1.00 50.62 102 ALA A CA 1
ATOM 821 C C . ALA A 1 102 ? 1.734 -16.018 2.938 1.00 50.62 102 ALA A C 1
ATOM 823 O O . ALA A 1 102 ? 1.781 -15.155 3.811 1.00 50.62 102 ALA A O 1
ATOM 824 N N . GLU A 1 103 ? 1.391 -15.727 1.675 1.00 54.62 103 GLU A N 1
ATOM 825 C CA . GLU A 1 103 ? 1.171 -14.364 1.139 1.00 54.62 103 GLU A CA 1
ATOM 826 C C . GLU A 1 103 ? 0.069 -13.531 1.848 1.00 54.62 103 GLU A C 1
ATOM 828 O O . GLU A 1 103 ? -0.155 -12.376 1.478 1.00 54.62 103 GLU A O 1
ATOM 833 N N . ASP A 1 104 ? -0.610 -14.082 2.859 1.00 57.94 104 ASP A N 1
ATOM 834 C CA . ASP A 1 104 ? -1.756 -13.478 3.545 1.00 57.94 104 ASP A CA 1
ATOM 835 C C . ASP A 1 104 ? -1.539 -13.189 5.047 1.00 57.94 104 ASP A C 1
ATOM 837 O O . ASP A 1 104 ? -2.473 -12.700 5.694 1.00 57.94 104 ASP A O 1
ATOM 841 N N . ASP A 1 105 ? -0.342 -13.421 5.606 1.00 71.12 105 ASP A N 1
ATOM 842 C CA . ASP A 1 105 ? -0.047 -12.995 6.982 1.00 71.12 105 ASP A CA 1
ATOM 843 C C . ASP A 1 105 ? -0.121 -11.463 7.090 1.00 71.12 105 ASP A C 1
ATOM 845 O O . ASP A 1 105 ? 0.493 -10.706 6.327 1.00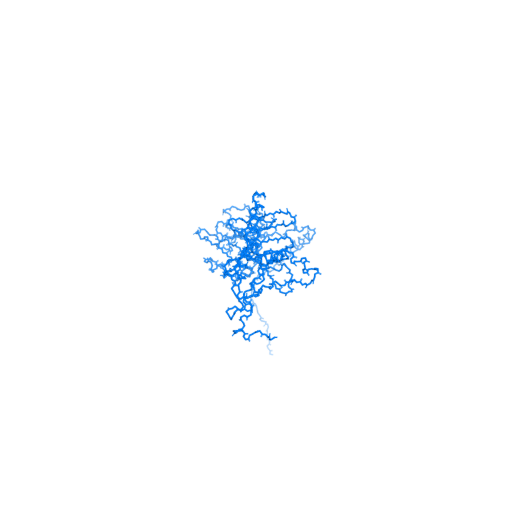 71.12 105 ASP A O 1
ATOM 849 N N . LYS A 1 106 ? -0.943 -10.987 8.030 1.00 80.69 106 LYS A N 1
ATOM 850 C CA . LYS A 1 106 ? -1.274 -9.568 8.173 1.00 80.69 106 LYS A CA 1
ATOM 851 C C . LYS A 1 106 ? -1.332 -9.144 9.631 1.00 80.69 106 LYS A C 1
ATOM 853 O O . LYS A 1 106 ? -1.877 -9.846 10.479 1.00 80.69 106 LYS A O 1
ATOM 858 N N . GLU A 1 107 ? -0.862 -7.934 9.882 1.00 86.81 107 GLU A N 1
ATOM 859 C CA . GLU A 1 107 ? -1.115 -7.208 11.120 1.00 86.81 107 GLU A CA 1
ATOM 860 C C . GLU A 1 107 ? -2.276 -6.239 10.917 1.00 86.81 107 GLU A C 1
ATOM 862 O O . GLU A 1 107 ? -2.332 -5.504 9.929 1.00 86.81 107 GLU A O 1
ATOM 867 N N . VAL A 1 108 ? -3.216 -6.227 11.862 1.00 88.62 108 VAL A N 1
ATOM 868 C CA . VAL A 1 108 ? -4.371 -5.328 11.819 1.00 88.62 108 VAL A CA 1
ATOM 869 C C . VAL A 1 108 ? -4.214 -4.249 12.879 1.00 88.62 108 VAL A C 1
ATOM 871 O O . VAL A 1 108 ? -3.925 -4.504 14.048 1.00 88.62 108 VAL A O 1
ATOM 874 N N . SER A 1 109 ? -4.429 -3.018 12.446 1.00 92.44 109 SER A N 1
ATOM 875 C CA . SER A 1 109 ? -4.558 -1.845 13.302 1.00 92.44 109 SER A CA 1
ATOM 876 C C . SER A 1 109 ? -5.851 -1.122 12.954 1.00 92.44 109 SER A C 1
ATOM 878 O O . SER A 1 109 ? -6.387 -1.315 11.871 1.00 92.44 109 SER A O 1
ATOM 880 N N . TYR A 1 110 ? -6.357 -0.287 13.845 1.00 92.50 110 TYR A N 1
ATOM 881 C CA . TYR A 1 110 ? -7.623 0.409 13.668 1.00 92.50 110 TYR A CA 1
ATOM 882 C C . TYR A 1 110 ? -7.398 1.906 13.797 1.00 92.50 110 TYR A C 1
ATOM 884 O O . TYR A 1 110 ? -6.679 2.361 14.689 1.00 92.50 110 TYR A O 1
ATOM 892 N N . ARG A 1 111 ? -8.008 2.685 12.908 1.00 93.06 111 ARG A N 1
ATOM 893 C CA . ARG A 1 111 ? -8.141 4.126 13.100 1.00 93.06 111 ARG A CA 1
ATOM 894 C C . ARG A 1 111 ? -9.409 4.363 13.906 1.00 93.06 111 ARG A C 1
ATOM 896 O O . ARG A 1 111 ? -10.498 4.025 13.450 1.00 93.06 111 ARG A O 1
ATOM 903 N N . ILE A 1 112 ? -9.249 4.911 15.100 1.00 93.12 112 ILE A N 1
ATOM 904 C CA . ILE A 1 112 ? -10.317 5.066 16.083 1.00 93.12 112 ILE A CA 1
ATOM 905 C C . ILE A 1 112 ? -10.529 6.551 16.343 1.00 93.12 112 ILE A C 1
ATOM 907 O O . ILE A 1 112 ? -9.562 7.283 16.570 1.00 93.12 112 ILE A O 1
ATOM 911 N N . ARG A 1 113 ? -11.791 6.975 16.305 1.00 92.75 113 ARG A N 1
ATOM 912 C CA . ARG A 1 113 ? -12.244 8.276 16.787 1.00 92.75 113 ARG A CA 1
ATOM 913 C C . ARG A 1 113 ? -12.800 8.102 18.196 1.00 92.75 113 ARG A C 1
ATOM 915 O O . ARG A 1 113 ? -13.698 7.286 18.409 1.00 92.75 113 ARG A O 1
ATOM 922 N N . PHE A 1 114 ? -12.255 8.880 19.118 1.00 91.62 114 PHE A N 1
ATOM 923 C CA . PHE A 1 114 ? -12.782 9.086 20.456 1.00 91.62 114 PHE A CA 1
ATOM 924 C C . PHE A 1 114 ? -13.465 10.444 20.501 1.00 91.62 114 PHE A C 1
ATOM 926 O O . PHE A 1 114 ? -12.858 11.426 20.084 1.00 91.62 114 PHE A O 1
ATOM 933 N N . ASP A 1 115 ? -14.690 10.494 21.005 1.00 89.00 115 ASP A N 1
ATOM 934 C CA . ASP A 1 115 ? -15.460 11.732 21.135 1.00 89.00 115 ASP A CA 1
ATOM 935 C C . ASP A 1 115 ? -16.125 11.779 22.514 1.00 89.00 115 ASP A C 1
ATOM 937 O O . ASP A 1 115 ? -16.626 10.765 23.002 1.00 89.00 115 ASP A O 1
ATOM 941 N N . ASN A 1 116 ? -16.094 12.922 23.191 1.00 85.25 116 ASN A N 1
ATOM 942 C CA . ASN A 1 116 ? -16.738 13.079 24.486 1.00 85.25 116 ASN A CA 1
ATOM 943 C C . ASN A 1 116 ? -17.630 14.323 24.526 1.00 85.25 116 ASN A C 1
ATOM 945 O O . ASN A 1 116 ? -17.504 15.260 23.751 1.00 85.25 116 ASN A O 1
ATOM 949 N N . LYS A 1 117 ? -18.508 14.367 25.529 1.00 75.81 117 LYS A N 1
ATOM 950 C CA . LYS A 1 117 ? -19.423 15.494 25.778 1.00 75.81 117 LYS A CA 1
ATOM 951 C C . LYS A 1 117 ? -18.759 16.862 25.973 1.00 75.81 117 LYS A C 1
ATOM 953 O O . LYS A 1 117 ? -19.466 17.863 26.000 1.00 75.81 117 LYS A O 1
ATOM 958 N N . LEU A 1 118 ? -17.449 16.900 26.207 1.00 76.00 118 LEU A N 1
ATOM 959 C CA . LEU A 1 118 ? -16.684 18.121 26.455 1.00 76.00 118 LEU A CA 1
ATOM 960 C C . LEU A 1 118 ? -15.963 18.613 25.191 1.00 76.00 118 LEU A C 1
ATOM 962 O O . LEU A 1 118 ? -15.056 19.429 25.316 1.00 76.00 118 LEU A O 1
ATOM 966 N N . ASP A 1 119 ? -16.363 18.123 24.012 1.00 69.94 119 ASP A N 1
ATOM 967 C CA . ASP A 1 119 ? -15.809 18.497 22.703 1.00 69.94 119 ASP A CA 1
ATOM 968 C C . ASP A 1 119 ? -14.321 18.120 22.536 1.00 69.94 119 ASP A C 1
ATOM 970 O O . ASP A 1 119 ? -13.586 18.704 21.742 1.00 69.94 119 ASP A O 1
ATOM 974 N N . ASN A 1 120 ? -13.849 17.117 23.291 1.00 78.38 120 ASN A N 1
ATOM 975 C CA . ASN A 1 120 ? -12.532 16.525 23.064 1.00 78.38 120 ASN A CA 1
ATOM 976 C C . ASN A 1 120 ? -12.653 15.384 22.047 1.00 78.38 120 ASN A C 1
ATOM 978 O O . ASN A 1 120 ? -12.827 14.220 22.423 1.00 78.38 120 ASN A O 1
ATOM 982 N N . GLU A 1 121 ? -12.496 15.716 20.766 1.00 86.38 121 GLU A N 1
ATOM 983 C CA . GLU A 1 121 ? -12.344 14.731 19.696 1.00 86.38 121 GLU A CA 1
ATOM 984 C C . GLU A 1 121 ? -10.867 14.338 19.525 1.00 86.38 121 GLU A C 1
ATOM 986 O O . GLU A 1 121 ? -9.984 15.178 19.334 1.00 86.38 121 GLU A O 1
ATOM 991 N N . VAL A 1 122 ? -10.579 13.034 19.551 1.00 90.25 122 VAL A N 1
ATOM 992 C CA . VAL A 1 122 ? -9.243 12.493 19.277 1.00 90.25 122 VAL A CA 1
ATOM 993 C C . VAL A 1 122 ? -9.329 11.399 18.223 1.00 90.25 122 VAL A C 1
ATOM 995 O O . VAL A 1 122 ? -9.897 10.331 18.447 1.00 90.25 122 VAL A O 1
ATOM 998 N N . LEU A 1 123 ? -8.676 11.629 17.084 1.00 91.50 123 LEU A N 1
ATOM 999 C CA . LEU A 1 123 ? -8.459 10.619 16.054 1.00 91.50 123 LEU A CA 1
ATOM 1000 C C . LEU A 1 123 ? -7.070 9.999 16.223 1.00 91.50 123 LEU A C 1
ATOM 1002 O O . LEU A 1 123 ? -6.053 10.693 16.197 1.00 91.50 123 LEU A O 1
ATOM 1006 N N . THR A 1 124 ? -6.994 8.680 16.382 1.00 93.12 124 THR A N 1
ATOM 1007 C CA . THR A 1 124 ? -5.709 8.002 16.585 1.00 93.12 124 THR A CA 1
ATOM 1008 C C . THR A 1 124 ? -5.683 6.598 15.984 1.00 93.12 124 THR A C 1
ATOM 1010 O O . THR A 1 124 ? -6.688 6.091 15.489 1.00 93.12 124 THR A O 1
ATOM 1013 N N . LYS A 1 125 ? -4.507 5.969 15.996 1.00 92.69 125 LYS A N 1
ATOM 1014 C CA . LYS A 1 125 ? -4.297 4.593 15.540 1.00 92.69 125 LYS A CA 1
ATOM 1015 C C . LYS A 1 125 ? -4.102 3.698 16.761 1.00 92.69 125 LYS A C 1
ATOM 1017 O O . LYS A 1 125 ? -3.249 4.001 17.589 1.00 92.69 125 LYS A O 1
ATOM 1022 N N . ALA A 1 126 ? -4.867 2.617 16.836 1.00 91.62 126 ALA A N 1
ATOM 1023 C CA . ALA A 1 126 ? -4.713 1.556 17.821 1.00 91.62 126 ALA A CA 1
ATOM 1024 C C . ALA A 1 126 ? -4.226 0.280 17.131 1.00 91.62 126 ALA A C 1
ATOM 1026 O O . ALA A 1 126 ? -4.727 -0.116 16.078 1.00 91.62 126 ALA A O 1
ATOM 1027 N N . THR A 1 127 ? -3.238 -0.373 17.713 1.00 90.25 127 THR A N 1
ATOM 1028 C CA . THR A 1 127 ? -2.796 -1.711 17.315 1.00 90.25 127 THR A CA 1
ATOM 1029 C C . THR A 1 127 ? -3.742 -2.772 17.871 1.00 90.25 127 THR A C 1
ATOM 1031 O O . THR A 1 127 ? -4.433 -2.541 18.863 1.00 90.25 127 THR A O 1
ATOM 1034 N N . TYR A 1 128 ? -3.757 -3.962 17.265 1.00 83.69 128 TYR A N 1
ATOM 1035 C CA . TYR A 1 128 ? -4.464 -5.114 17.835 1.00 83.69 128 TYR A CA 1
ATOM 1036 C C . TYR A 1 128 ? -4.074 -5.347 19.304 1.00 83.69 128 TYR A C 1
ATOM 1038 O O . TYR A 1 128 ? -4.937 -5.506 20.163 1.00 83.69 128 TYR A O 1
ATOM 1046 N N . GLU A 1 129 ? -2.777 -5.278 19.610 1.00 86.12 129 GLU A N 1
ATOM 1047 C CA . GLU A 1 129 ? -2.242 -5.476 20.956 1.00 86.12 129 GLU A CA 1
ATOM 1048 C C . GLU A 1 129 ? -2.832 -4.527 22.003 1.00 86.12 129 GLU A C 1
ATOM 1050 O O . GLU A 1 129 ? -3.143 -4.963 23.114 1.00 86.12 129 GLU A O 1
ATOM 1055 N N . GLU A 1 130 ? -3.009 -3.252 21.661 1.00 89.00 130 GLU A N 1
ATOM 1056 C CA . GLU A 1 130 ? -3.608 -2.253 22.551 1.00 89.00 130 GLU A CA 1
ATOM 1057 C C . GLU A 1 130 ? -5.091 -2.533 22.831 1.00 89.00 130 GLU A C 1
ATOM 1059 O O . GLU A 1 130 ? -5.588 -2.161 23.892 1.00 89.00 130 GLU A O 1
ATOM 1064 N N . LEU A 1 131 ? -5.779 -3.236 21.928 1.00 88.06 131 LEU A N 1
ATOM 1065 C CA . LEU A 1 131 ? -7.197 -3.583 22.050 1.00 88.06 131 LEU A CA 1
ATOM 1066 C C . LEU A 1 131 ? -7.439 -4.961 22.687 1.00 88.06 131 LEU A C 1
ATOM 1068 O O . LEU A 1 131 ? -8.559 -5.255 23.079 1.00 88.06 131 LEU A O 1
ATOM 1072 N N . THR A 1 132 ? -6.409 -5.796 22.848 1.00 86.00 132 THR A N 1
ATOM 1073 C CA . THR A 1 132 ? -6.580 -7.186 23.324 1.00 86.00 132 THR A CA 1
ATOM 1074 C C . THR A 1 132 ? -6.935 -7.351 24.796 1.00 86.00 132 THR A C 1
ATOM 1076 O O . THR A 1 132 ? -7.542 -8.349 25.175 1.00 86.00 132 THR A O 1
ATOM 1079 N N . THR A 1 133 ? -6.511 -6.430 25.664 1.00 89.00 133 THR A N 1
ATOM 1080 C CA . THR A 1 133 ? -6.701 -6.578 27.114 1.00 89.00 133 THR A CA 1
ATOM 1081 C C . THR A 1 133 ? -7.145 -5.273 27.742 1.00 89.00 133 THR A C 1
ATOM 1083 O O . THR A 1 133 ? -6.663 -4.199 27.380 1.00 89.00 133 THR A O 1
ATOM 1086 N N . LYS A 1 134 ? -7.989 -5.374 28.774 1.00 91.19 134 LYS A N 1
ATOM 1087 C CA . LYS A 1 134 ? -8.462 -4.222 29.550 1.00 91.19 134 LYS A CA 1
ATOM 1088 C C . LYS A 1 134 ? -7.317 -3.328 30.031 1.00 91.19 134 LYS A C 1
ATOM 1090 O O . LYS A 1 134 ? -7.442 -2.105 29.994 1.00 91.19 134 LYS A O 1
ATOM 1095 N N . THR A 1 135 ? -6.220 -3.920 30.505 1.00 90.75 135 THR A N 1
ATOM 1096 C CA . THR A 1 135 ? -5.072 -3.172 31.035 1.00 90.75 135 THR A CA 1
ATOM 1097 C C . THR A 1 135 ? -4.402 -2.346 29.943 1.00 90.75 135 THR A C 1
ATOM 1099 O O . THR A 1 135 ? -4.248 -1.140 30.117 1.00 90.75 135 THR A O 1
ATOM 1102 N N . ARG A 1 136 ? -4.067 -2.965 28.801 1.00 92.25 136 ARG A N 1
ATOM 1103 C CA . ARG A 1 136 ? -3.434 -2.264 27.674 1.00 92.25 136 ARG A CA 1
ATOM 1104 C C . ARG A 1 136 ? -4.356 -1.194 27.099 1.00 92.25 136 ARG A C 1
ATOM 1106 O O . ARG A 1 136 ? -3.917 -0.065 26.906 1.00 92.25 136 ARG A O 1
ATOM 1113 N N . PHE A 1 137 ? -5.638 -1.512 26.945 1.00 92.38 137 PHE A N 1
ATOM 1114 C CA . PHE A 1 137 ? -6.627 -0.560 26.458 1.00 92.38 137 PHE A CA 1
ATOM 1115 C C . PHE A 1 137 ? -6.802 0.635 27.404 1.00 92.38 137 PHE A C 1
ATOM 1117 O O . PHE A 1 137 ? -6.866 1.779 26.967 1.00 92.38 137 PHE A O 1
ATOM 1124 N N . SER A 1 138 ? -6.810 0.399 28.719 1.00 92.44 138 SER A N 1
ATOM 1125 C CA . SER A 1 138 ? -6.877 1.478 29.711 1.00 92.44 138 SER A CA 1
ATOM 1126 C C . SER A 1 138 ? -5.652 2.389 29.650 1.00 92.44 138 SER A C 1
ATOM 1128 O O . SER A 1 138 ? -5.802 3.606 29.696 1.00 92.44 138 SER A O 1
ATOM 1130 N N . SER A 1 139 ? -4.448 1.819 29.527 1.00 92.44 139 SER A N 1
ATOM 1131 C CA . SER A 1 139 ? -3.218 2.595 29.334 1.00 92.44 139 SER A CA 1
ATOM 1132 C C . SER A 1 139 ? -3.254 3.398 28.033 1.00 92.44 139 SER A C 1
ATOM 1134 O O . SER A 1 139 ? -2.863 4.565 28.026 1.00 92.44 139 SER A O 1
ATOM 1136 N N . PHE A 1 140 ? -3.774 2.804 26.957 1.00 92.44 140 PHE A N 1
ATOM 1137 C CA . PHE A 1 140 ? -3.965 3.474 25.677 1.00 92.44 140 PHE A CA 1
ATOM 1138 C C . PHE A 1 140 ? -4.919 4.670 25.797 1.00 92.44 140 PHE A C 1
ATOM 1140 O O . PHE A 1 140 ? -4.530 5.772 25.419 1.00 92.44 140 PHE A O 1
ATOM 1147 N N . LEU A 1 141 ? -6.102 4.512 26.403 1.00 90.31 141 LEU A N 1
ATOM 1148 C CA . LEU A 1 141 ? -7.051 5.614 26.632 1.00 90.31 141 LEU A CA 1
ATOM 1149 C C . LEU A 1 141 ? -6.429 6.776 27.417 1.00 90.31 141 LEU A C 1
ATOM 1151 O O . LEU A 1 141 ? -6.533 7.931 27.002 1.00 90.31 141 LEU A O 1
ATOM 1155 N N . VAL A 1 142 ? -5.724 6.467 28.510 1.00 89.94 142 VAL A N 1
ATOM 1156 C CA . VAL A 1 142 ? -5.047 7.481 29.335 1.00 89.94 142 VAL A CA 1
ATOM 1157 C C . VAL A 1 142 ? -3.979 8.221 28.529 1.00 89.94 142 VAL A C 1
ATOM 1159 O O . VAL A 1 142 ? -3.879 9.441 28.631 1.00 89.94 142 VAL A O 1
ATOM 1162 N N . SER A 1 143 ? -3.236 7.524 27.661 1.00 89.56 143 SER A N 1
ATOM 1163 C CA . SER A 1 143 ? -2.245 8.159 26.777 1.00 89.56 143 SER A CA 1
ATOM 1164 C C . SER A 1 143 ? -2.852 9.158 25.783 1.00 89.56 143 SER A C 1
ATOM 1166 O O . SER A 1 143 ? -2.138 10.010 25.260 1.00 89.56 143 SER A O 1
ATOM 1168 N N . LYS A 1 144 ? -4.161 9.056 25.513 1.00 89.56 144 LYS A N 1
ATOM 1169 C CA . LYS A 1 144 ? -4.917 9.951 24.624 1.00 89.56 144 LYS A CA 1
ATOM 1170 C C . LYS A 1 144 ? -5.708 11.023 25.378 1.00 89.56 144 LYS A C 1
ATOM 1172 O O . LYS A 1 144 ? -6.434 11.777 24.745 1.00 89.56 144 LYS A O 1
ATOM 1177 N N . GLY A 1 145 ? -5.560 11.105 26.703 1.00 85.12 145 GLY A N 1
ATOM 1178 C CA . GLY A 1 145 ? -6.228 12.108 27.536 1.00 85.12 145 GLY A CA 1
ATOM 1179 C C . GLY A 1 145 ? -7.622 11.714 28.033 1.00 85.12 145 GLY A C 1
ATOM 1180 O O . GLY A 1 145 ? -8.319 12.560 28.587 1.00 85.12 145 GLY A O 1
ATOM 1181 N N . PHE A 1 146 ? -8.030 10.449 27.879 1.00 85.69 146 PHE A N 1
ATOM 1182 C CA . PHE A 1 146 ? -9.313 9.947 28.381 1.00 85.69 146 PHE A CA 1
ATOM 1183 C C . PHE A 1 146 ? -9.167 9.203 29.711 1.00 85.69 146 PHE A C 1
ATOM 1185 O O . PHE A 1 146 ? -8.084 8.775 30.117 1.00 85.69 146 PHE A O 1
ATOM 1192 N N . VAL A 1 147 ? -10.293 9.016 30.400 1.00 80.25 147 VAL A N 1
ATOM 1193 C CA . VAL A 1 147 ? -10.354 8.192 31.610 1.00 80.25 147 VAL A CA 1
ATOM 1194 C C . VAL A 1 147 ? -10.145 6.719 31.242 1.00 80.25 147 VAL A C 1
ATOM 1196 O O . VAL A 1 147 ? -10.537 6.259 30.170 1.00 80.25 147 VAL A O 1
ATOM 1199 N N . LYS A 1 148 ? -9.530 5.959 32.154 1.00 85.50 148 LYS A N 1
ATOM 1200 C CA . LYS A 1 148 ? -9.377 4.502 32.035 1.00 85.50 148 LYS A CA 1
ATOM 1201 C C . LYS A 1 148 ? -10.723 3.792 31.829 1.00 85.50 148 LYS A C 1
ATOM 1203 O O . LYS A 1 148 ? -11.763 4.274 32.270 1.00 85.50 148 LYS A O 1
ATOM 1208 N N . PHE A 1 149 ? -10.676 2.581 31.277 1.00 90.19 149 PHE A N 1
ATOM 1209 C CA . PHE A 1 149 ? -11.846 1.710 31.171 1.00 90.19 149 PHE A CA 1
ATOM 1210 C C . PHE A 1 149 ? -12.435 1.403 32.560 1.00 90.19 149 PHE A C 1
ATOM 1212 O O . PHE A 1 149 ? -11.733 0.912 33.453 1.00 90.19 149 PHE A O 1
ATOM 1219 N N . LEU A 1 150 ? -13.726 1.684 32.738 1.00 89.62 150 LEU A N 1
ATOM 1220 C CA . LEU A 1 150 ? -14.433 1.592 34.020 1.00 89.62 150 LEU A CA 1
ATOM 1221 C C . LEU A 1 150 ? -15.087 0.220 34.245 1.00 89.62 150 LEU A C 1
ATOM 1223 O O . LEU A 1 150 ? -15.282 -0.182 35.391 1.00 89.62 150 LEU A O 1
ATOM 1227 N N . GLY A 1 151 ? -15.380 -0.519 33.171 1.00 86.56 151 GLY A N 1
ATOM 1228 C CA . GLY A 1 151 ? -16.068 -1.810 33.237 1.00 86.56 151 GLY A CA 1
ATOM 1229 C C . GLY A 1 151 ? -15.227 -2.969 33.791 1.00 86.56 151 GLY A C 1
ATOM 1230 O O . GLY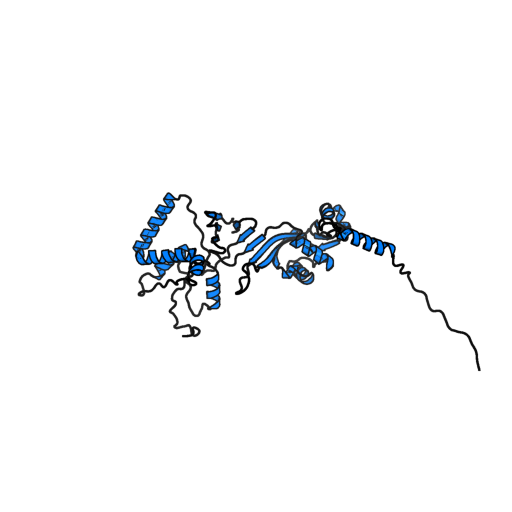 A 1 151 ? -14.010 -2.882 33.978 1.00 86.56 151 GLY A O 1
ATOM 1231 N N . THR A 1 152 ? -15.876 -4.103 34.030 1.00 88.19 152 THR A N 1
ATOM 1232 C CA . THR A 1 152 ? -15.273 -5.398 34.400 1.00 88.19 152 THR A CA 1
ATOM 1233 C C . THR A 1 152 ? -14.606 -6.093 33.204 1.00 88.19 152 THR A C 1
ATOM 1235 O O . THR A 1 152 ? -14.746 -5.660 32.064 1.00 88.19 152 THR A O 1
ATOM 1238 N N . THR A 1 153 ? -13.867 -7.183 33.437 1.00 86.75 153 THR A N 1
ATOM 1239 C CA . THR A 1 153 ? -13.231 -7.954 32.350 1.00 86.75 153 THR A CA 1
ATOM 1240 C C . THR A 1 153 ? -14.258 -8.564 31.394 1.00 86.75 153 THR A C 1
ATOM 1242 O O . THR A 1 153 ? -14.087 -8.470 30.189 1.00 86.75 153 THR A O 1
ATOM 1245 N N . SER A 1 154 ? -15.374 -9.094 31.900 1.00 84.69 154 SER A N 1
ATOM 1246 C CA . SER A 1 154 ? -16.439 -9.630 31.040 1.00 84.69 154 SER A CA 1
ATOM 1247 C C . SER A 1 154 ? -17.117 -8.545 30.197 1.00 84.69 154 SER A C 1
ATOM 1249 O O . SER A 1 154 ? -17.519 -8.795 29.066 1.00 84.69 154 SER A O 1
ATOM 1251 N N . GLN A 1 155 ? -17.226 -7.321 30.722 1.00 88.06 155 GLN A N 1
ATOM 1252 C CA . GLN A 1 155 ? -17.694 -6.166 29.950 1.00 88.06 155 GLN A CA 1
ATOM 1253 C C . GLN A 1 155 ? -16.667 -5.712 28.913 1.00 88.06 155 GLN A C 1
ATOM 1255 O O . GLN A 1 155 ? -17.057 -5.211 27.864 1.00 88.06 155 GLN A O 1
ATOM 1260 N N . PHE A 1 156 ? -15.374 -5.901 29.184 1.00 89.88 156 PHE A N 1
ATOM 1261 C CA . PHE A 1 156 ? -14.326 -5.643 28.205 1.00 89.88 156 PHE A CA 1
ATOM 1262 C C . PHE A 1 156 ? -14.417 -6.600 27.011 1.00 89.88 156 PHE A C 1
ATOM 1264 O O . PHE A 1 156 ? -14.286 -6.144 25.884 1.00 89.88 156 PHE A O 1
ATOM 1271 N N . ASP A 1 157 ? -14.720 -7.882 27.227 1.00 86.00 157 ASP A N 1
ATOM 1272 C CA . ASP A 1 157 ? -14.891 -8.843 26.127 1.00 86.00 157 ASP A CA 1
ATOM 1273 C C . ASP A 1 157 ? -16.060 -8.450 25.204 1.00 86.00 157 ASP A C 1
ATOM 1275 O O . ASP A 1 157 ? -15.926 -8.458 23.980 1.00 86.00 157 ASP A O 1
ATOM 1279 N N . LEU A 1 158 ? -17.185 -8.015 25.787 1.00 85.12 158 LEU A N 1
ATOM 1280 C CA . LEU A 1 158 ? -18.333 -7.483 25.036 1.00 85.12 158 LEU A CA 1
ATOM 1281 C C . LEU A 1 158 ? -17.979 -6.196 24.285 1.00 85.12 158 LEU A C 1
ATOM 1283 O O . LEU A 1 158 ? -18.368 -6.001 23.136 1.00 85.12 158 LEU A O 1
ATOM 1287 N N . PHE A 1 159 ? -17.227 -5.314 24.936 1.00 87.94 159 PHE A N 1
ATOM 1288 C CA . PHE A 1 159 ? -16.742 -4.074 24.346 1.00 87.94 159 PHE A CA 1
ATOM 1289 C C . PHE A 1 159 ? -15.765 -4.317 23.188 1.00 87.94 159 PHE A C 1
ATOM 1291 O O . PHE A 1 159 ? -15.833 -3.642 22.163 1.00 87.94 159 PHE A O 1
ATOM 1298 N N . HIS A 1 160 ? -14.903 -5.320 23.307 1.00 87.56 160 HIS A N 1
ATOM 1299 C CA . HIS A 1 160 ? -14.000 -5.734 22.245 1.00 87.56 160 HIS A CA 1
ATOM 1300 C C . HIS A 1 160 ? -14.770 -6.316 21.049 1.00 87.56 160 HIS A C 1
ATOM 1302 O O . HIS A 1 160 ? -14.491 -5.955 19.906 1.00 87.56 160 HIS A O 1
ATOM 1308 N N . GLU A 1 161 ? -15.797 -7.144 21.290 1.00 84.69 161 GLU A N 1
ATOM 1309 C CA . GLU A 1 161 ? -16.704 -7.603 20.228 1.00 84.69 161 GLU A CA 1
ATOM 1310 C C . GLU A 1 161 ? -17.433 -6.426 19.562 1.00 84.69 161 GLU A C 1
ATOM 1312 O O . GLU A 1 161 ? -17.565 -6.407 18.339 1.00 84.69 161 GLU A O 1
ATOM 1317 N N . PHE A 1 162 ? -17.860 -5.421 20.332 1.00 86.19 162 PHE A N 1
ATOM 1318 C CA . PHE A 1 162 ? -18.472 -4.206 19.794 1.00 86.19 162 PHE A CA 1
ATOM 1319 C C . PHE A 1 162 ? -17.526 -3.430 18.873 1.00 86.19 162 PHE A C 1
ATOM 1321 O O . PHE A 1 162 ? -17.943 -3.036 17.787 1.00 86.19 162 PHE A O 1
ATOM 1328 N N . ILE A 1 163 ? -16.260 -3.256 19.260 1.00 86.19 163 ILE A N 1
ATOM 1329 C CA . ILE A 1 163 ? -15.252 -2.600 18.417 1.00 86.19 163 ILE A CA 1
ATOM 1330 C C . ILE A 1 163 ? -15.049 -3.364 17.104 1.00 86.19 163 ILE A C 1
ATOM 1332 O O . ILE A 1 163 ? -15.036 -2.754 16.039 1.00 86.19 163 ILE A O 1
ATOM 1336 N N . ILE A 1 164 ? -14.878 -4.687 17.166 1.00 83.31 164 ILE A N 1
ATOM 1337 C CA . ILE A 1 164 ? -14.471 -5.466 15.989 1.00 83.31 164 ILE A CA 1
ATOM 1338 C C . ILE A 1 164 ? -15.666 -5.814 15.098 1.00 83.31 164 ILE A C 1
ATOM 1340 O O . ILE A 1 164 ? -15.596 -5.632 13.889 1.00 83.31 164 ILE A O 1
ATOM 1344 N N . ASN A 1 165 ? -16.756 -6.314 15.671 1.00 81.75 165 ASN A N 1
ATOM 1345 C CA . ASN A 1 165 ? -17.891 -6.865 14.921 1.00 81.75 165 ASN A CA 1
ATOM 1346 C C . ASN A 1 165 ? -19.163 -6.020 15.051 1.00 81.75 165 ASN A C 1
ATOM 1348 O O . ASN A 1 165 ? -20.159 -6.291 14.383 1.00 81.75 165 ASN A O 1
ATOM 1352 N N . GLY A 1 166 ? -19.183 -5.059 15.976 1.00 76.75 166 GLY A N 1
ATOM 1353 C CA . GLY A 1 166 ? -20.378 -4.293 16.307 1.00 76.75 166 GLY A CA 1
ATOM 1354 C C . GLY A 1 166 ? -20.603 -3.054 15.448 1.00 76.75 166 GLY A C 1
ATOM 1355 O O . GLY A 1 166 ? -21.720 -2.533 15.497 1.00 76.75 166 GLY A O 1
ATOM 1356 N N . GLN A 1 167 ? -19.590 -2.617 14.696 1.00 83.69 167 GLN A N 1
ATOM 1357 C CA . GLN A 1 167 ? -19.580 -1.392 13.896 1.00 83.69 167 GLN A CA 1
ATOM 1358 C C . GLN A 1 167 ? -19.256 -1.696 12.430 1.00 83.69 167 GLN A C 1
ATOM 1360 O O . GLN A 1 167 ? -18.430 -2.561 12.143 1.00 83.69 167 GLN A O 1
ATOM 1365 N N . ASP A 1 168 ? -19.863 -0.940 11.516 1.00 84.69 168 ASP A N 1
ATOM 1366 C CA . ASP A 1 168 ? -19.556 -1.008 10.089 1.00 84.69 168 ASP A CA 1
ATOM 1367 C C . ASP A 1 168 ? -18.425 -0.035 9.748 1.00 84.69 168 ASP A C 1
ATOM 1369 O O . ASP A 1 168 ? -18.568 1.180 9.881 1.00 84.69 168 ASP A O 1
ATOM 1373 N N . TYR A 1 169 ? -17.295 -0.563 9.279 1.00 87.81 169 TYR A N 1
ATOM 1374 C CA . TYR A 1 169 ? -16.153 0.246 8.859 1.00 87.81 169 TYR A CA 1
ATOM 1375 C C . TYR A 1 169 ? -15.423 -0.381 7.661 1.00 87.81 169 TYR A C 1
ATOM 1377 O O . TYR A 1 169 ? -15.366 -1.607 7.518 1.00 87.81 169 TYR A O 1
ATOM 1385 N N . PRO A 1 170 ? -14.842 0.436 6.763 1.00 89.31 170 PRO A N 1
ATOM 1386 C CA . PRO A 1 170 ? -14.084 -0.069 5.630 1.00 89.31 170 PRO A CA 1
ATOM 1387 C C . PRO A 1 170 ? -12.760 -0.703 6.069 1.00 89.31 170 PRO A C 1
ATOM 1389 O O . PRO A 1 170 ? -12.138 -0.312 7.059 1.00 89.31 170 PRO A O 1
ATOM 1392 N N . THR A 1 171 ? -12.288 -1.656 5.263 1.00 90.44 171 THR A N 1
ATOM 1393 C CA . THR A 1 171 ? -10.936 -2.212 5.382 1.00 90.44 171 THR A CA 1
ATOM 1394 C C . THR A 1 171 ? -10.010 -1.564 4.357 1.00 90.44 171 THR A C 1
ATOM 1396 O O . THR A 1 171 ? -10.227 -1.652 3.143 1.00 90.44 171 THR A O 1
ATOM 1399 N N . VAL A 1 172 ? -8.956 -0.939 4.865 1.00 92.56 172 VAL A N 1
ATOM 1400 C CA . VAL A 1 172 ? -7.842 -0.360 4.124 1.00 92.56 172 VAL A CA 1
ATOM 1401 C C . VAL A 1 172 ? -6.656 -1.308 4.215 1.00 92.56 172 VAL A C 1
ATOM 1403 O O . VAL A 1 172 ? -6.259 -1.724 5.296 1.00 92.56 172 VAL A O 1
ATOM 1406 N N . ARG A 1 173 ? -6.061 -1.645 3.078 1.00 91.88 173 ARG A N 1
ATOM 1407 C CA . ARG A 1 173 ? -4.887 -2.504 2.992 1.00 91.88 173 ARG A CA 1
ATOM 1408 C C . ARG A 1 173 ? -3.703 -1.696 2.493 1.00 91.88 173 ARG A C 1
ATOM 1410 O O . ARG A 1 173 ? -3.690 -1.252 1.345 1.00 91.88 173 ARG A O 1
ATOM 1417 N N . VAL A 1 174 ? -2.708 -1.547 3.356 1.00 90.94 174 VAL A N 1
ATOM 1418 C CA . VAL A 1 174 ? -1.424 -0.941 3.013 1.00 90.94 174 VAL A CA 1
ATOM 1419 C C . VAL A 1 174 ? -0.547 -2.038 2.427 1.00 90.94 174 VAL A C 1
ATOM 1421 O O . VAL A 1 174 ? -0.260 -3.044 3.081 1.00 90.94 174 VAL A O 1
ATOM 1424 N N . LEU A 1 175 ? -0.186 -1.887 1.156 1.00 90.31 175 LEU A N 1
ATOM 1425 C CA . LEU A 1 175 ? 0.663 -2.858 0.475 1.00 90.31 175 LEU A CA 1
ATOM 1426 C C . LEU A 1 175 ? 2.128 -2.645 0.875 1.00 90.31 175 LEU A C 1
ATOM 1428 O O . LEU A 1 175 ? 2.538 -1.534 1.187 1.00 90.31 175 LEU A O 1
ATOM 1432 N N . SER A 1 176 ? 2.926 -3.713 0.860 1.00 86.81 176 SER A N 1
ATOM 1433 C CA . SER A 1 176 ? 4.355 -3.671 1.211 1.00 86.81 176 SER A CA 1
ATOM 1434 C C . SER A 1 176 ? 5.270 -3.323 0.031 1.00 86.81 176 SER A C 1
ATOM 1436 O O . SER A 1 176 ? 6.450 -3.057 0.220 1.00 86.81 176 SER A O 1
ATOM 1438 N N . SER A 1 177 ? 4.741 -3.393 -1.190 1.00 89.00 177 SER A N 1
ATOM 1439 C CA . SER A 1 177 ? 5.460 -3.213 -2.454 1.00 89.00 177 SER A CA 1
ATOM 1440 C C . SER A 1 177 ? 4.538 -2.605 -3.515 1.00 89.00 177 SER A C 1
ATOM 1442 O O . SER A 1 177 ? 3.316 -2.764 -3.433 1.00 89.00 177 SER A O 1
ATOM 1444 N N . TRP A 1 178 ? 5.114 -1.978 -4.538 1.00 92.06 178 TRP A N 1
ATOM 1445 C CA . TRP A 1 178 ? 4.406 -1.522 -5.741 1.00 92.06 178 TRP A CA 1
ATOM 1446 C C . TRP A 1 178 ? 4.828 -2.344 -6.970 1.00 92.06 178 TRP A C 1
ATOM 1448 O O . TRP A 1 178 ? 5.666 -3.241 -6.879 1.00 92.06 178 TRP A O 1
ATOM 1458 N N . GLY A 1 179 ? 4.224 -2.062 -8.125 1.00 92.12 179 GLY A N 1
ATOM 1459 C CA . GLY A 1 179 ? 4.324 -2.901 -9.318 1.00 92.12 179 GLY A CA 1
ATOM 1460 C C . GLY A 1 179 ? 3.427 -4.136 -9.218 1.00 92.12 179 GLY A C 1
ATOM 1461 O O . GLY A 1 179 ? 2.313 -4.032 -8.703 1.00 92.12 179 GLY A O 1
ATOM 1462 N N . GLU A 1 180 ? 3.852 -5.290 -9.729 1.00 91.44 180 GLU A N 1
ATOM 1463 C CA . GLU A 1 180 ? 3.031 -6.509 -9.764 1.00 91.44 180 GLU A CA 1
ATOM 1464 C C . GLU A 1 180 ? 2.861 -7.132 -8.363 1.00 91.44 180 GLU A C 1
ATOM 1466 O O . GLU A 1 180 ? 3.549 -8.073 -7.974 1.00 91.44 180 GLU A O 1
ATOM 1471 N N . TYR A 1 181 ? 1.927 -6.608 -7.568 1.00 86.75 181 TYR A N 1
ATOM 1472 C CA . TYR A 1 181 ? 1.660 -7.118 -6.215 1.00 86.75 181 TYR A CA 1
ATOM 1473 C C . TYR A 1 181 ? 0.840 -8.420 -6.211 1.00 86.75 181 TYR A C 1
ATOM 1475 O O . TYR A 1 181 ? 0.837 -9.135 -5.209 1.00 86.75 181 TYR A O 1
ATOM 1483 N N . LYS A 1 182 ? 0.123 -8.708 -7.306 1.00 88.06 182 LYS A N 1
ATOM 1484 C CA . LYS A 1 182 ? -0.615 -9.950 -7.584 1.00 88.06 182 LYS A CA 1
ATOM 1485 C C . LYS A 1 182 ? -0.541 -10.249 -9.084 1.00 88.06 182 LYS A C 1
ATOM 1487 O O . LYS A 1 182 ? -0.434 -9.294 -9.848 1.00 88.06 182 LYS A O 1
ATOM 1492 N N . PRO A 1 183 ? -0.670 -11.521 -9.517 1.00 89.50 183 PRO A N 1
ATOM 1493 C CA . PRO A 1 183 ? -0.601 -11.870 -10.934 1.00 89.50 183 PRO A CA 1
ATOM 1494 C C . PRO A 1 183 ? -1.507 -10.980 -11.798 1.00 89.50 183 PRO A C 1
ATOM 1496 O O . PRO A 1 183 ? -2.727 -10.958 -11.606 1.00 89.50 183 PRO A O 1
ATOM 1499 N N . GLY A 1 184 ? -0.907 -10.238 -12.729 1.00 90.31 184 GLY A N 1
ATOM 1500 C CA . GLY A 1 184 ? -1.597 -9.336 -13.652 1.00 90.31 184 GLY A CA 1
ATOM 1501 C C . GLY A 1 184 ? -2.196 -8.075 -13.020 1.00 90.31 184 GLY A C 1
ATOM 1502 O O . GLY A 1 184 ? -2.994 -7.405 -13.674 1.00 90.31 184 GLY A O 1
ATOM 1503 N N . LYS A 1 185 ? -1.851 -7.740 -11.773 1.00 93.06 185 LYS A N 1
ATOM 1504 C CA . LYS A 1 185 ? -2.341 -6.545 -11.078 1.00 93.06 185 LYS A CA 1
ATOM 1505 C C . LYS A 1 185 ? -1.166 -5.677 -10.652 1.00 93.06 185 LYS A C 1
ATOM 1507 O O . LYS A 1 185 ? -0.379 -6.069 -9.793 1.00 93.06 185 LYS A O 1
ATOM 1512 N N . PHE A 1 186 ? -1.075 -4.492 -11.243 1.00 93.81 186 PHE A N 1
ATOM 1513 C CA . PHE A 1 186 ? 0.054 -3.582 -11.081 1.00 93.81 186 PHE A CA 1
ATOM 1514 C C . PHE A 1 186 ? -0.348 -2.348 -10.285 1.00 93.81 186 PHE A C 1
ATOM 1516 O O . PHE A 1 186 ? -1.255 -1.619 -10.680 1.00 93.81 186 PHE A O 1
ATOM 1523 N N . ILE A 1 187 ? 0.334 -2.111 -9.172 1.00 94.50 187 ILE A N 1
ATOM 1524 C CA . ILE A 1 187 ? 0.132 -0.954 -8.305 1.00 94.50 187 ILE A CA 1
ATOM 1525 C C . ILE A 1 187 ? 1.111 0.146 -8.694 1.00 94.50 187 ILE A C 1
ATOM 1527 O O . ILE A 1 187 ? 2.319 -0.071 -8.778 1.00 94.50 187 ILE A O 1
ATOM 1531 N N . PHE A 1 188 ? 0.557 1.330 -8.888 1.00 94.06 188 PHE A N 1
ATOM 1532 C CA . PHE A 1 188 ? 1.237 2.583 -9.158 1.00 94.06 188 PHE A CA 1
ATOM 1533 C C . PHE A 1 188 ? 0.873 3.574 -8.057 1.00 94.06 188 PHE A C 1
ATOM 1535 O O . PHE A 1 188 ? -0.127 3.409 -7.353 1.00 94.06 188 PHE A O 1
ATOM 1542 N N . LYS A 1 189 ? 1.650 4.647 -7.944 1.00 92.88 189 LYS A N 1
ATOM 1543 C CA . LYS A 1 189 ? 1.389 5.714 -6.976 1.00 92.88 189 LYS A CA 1
ATOM 1544 C C . LYS A 1 189 ? -0.010 6.320 -7.137 1.00 92.88 189 LYS A C 1
ATOM 1546 O O . LYS A 1 189 ? -0.651 6.662 -6.153 1.00 92.88 189 LYS A O 1
ATOM 1551 N N . ASN A 1 190 ? -0.480 6.429 -8.378 1.00 94.06 190 ASN A N 1
ATOM 1552 C CA . ASN A 1 190 ? -1.750 7.055 -8.738 1.00 94.06 190 ASN A CA 1
ATOM 1553 C C . ASN A 1 190 ? -2.889 6.059 -9.017 1.00 94.06 190 ASN A C 1
ATOM 1555 O O . ASN A 1 190 ? -3.949 6.470 -9.493 1.00 94.06 190 ASN A O 1
ATOM 1559 N N . GLY A 1 191 ? -2.695 4.756 -8.794 1.00 95.56 191 GLY A N 1
ATOM 1560 C CA . GLY A 1 191 ? -3.755 3.787 -9.053 1.00 95.56 191 GLY A CA 1
ATOM 1561 C C . GLY A 1 191 ? -3.308 2.346 -9.238 1.00 95.56 191 GLY A C 1
ATOM 1562 O O . GLY A 1 191 ? -2.149 1.981 -9.078 1.00 95.56 191 GLY A O 1
ATOM 1563 N N . LEU A 1 192 ? -4.272 1.509 -9.595 1.00 96.06 192 LEU A N 1
ATOM 1564 C CA . LEU A 1 192 ? -4.095 0.093 -9.883 1.00 96.06 192 LEU A CA 1
ATOM 1565 C C . LEU A 1 192 ? -4.442 -0.174 -11.347 1.00 96.06 192 LEU A C 1
ATOM 1567 O O . LEU A 1 192 ? -5.527 0.180 -11.796 1.00 96.06 192 LEU A O 1
ATOM 1571 N N . TYR A 1 193 ? -3.576 -0.873 -12.070 1.00 94.88 193 TYR A N 1
ATOM 1572 C CA . TYR A 1 193 ? -3.894 -1.415 -13.387 1.00 94.88 193 TYR A CA 1
ATOM 1573 C C . TYR A 1 193 ? -4.167 -2.919 -13.303 1.00 94.88 193 TYR A C 1
ATOM 1575 O O . TYR A 1 193 ? -3.317 -3.687 -12.848 1.00 94.88 193 TYR A O 1
ATOM 1583 N N . ASP A 1 194 ? -5.346 -3.342 -13.757 1.00 94.81 194 ASP A N 1
ATOM 1584 C CA . ASP A 1 194 ? -5.713 -4.751 -13.895 1.00 94.81 194 ASP A CA 1
ATOM 1585 C C . ASP A 1 194 ? -5.563 -5.171 -15.364 1.00 94.81 194 ASP A C 1
ATOM 1587 O O . ASP A 1 194 ? -6.315 -4.726 -16.234 1.00 94.81 194 ASP A O 1
ATOM 1591 N N . VAL A 1 195 ? -4.580 -6.031 -15.648 1.00 91.94 195 VAL A N 1
ATOM 1592 C CA . VAL A 1 195 ? -4.261 -6.497 -17.007 1.00 91.94 195 VAL A CA 1
ATOM 1593 C C . VAL A 1 195 ? -5.384 -7.360 -17.584 1.00 91.94 195 VAL A C 1
ATOM 1595 O O . VAL A 1 195 ? -5.631 -7.321 -18.790 1.00 91.94 195 VAL A O 1
ATOM 1598 N N . LYS A 1 196 ? -6.083 -8.132 -16.742 1.00 92.44 196 LYS A N 1
ATOM 1599 C CA . LYS A 1 196 ? -7.171 -9.013 -17.183 1.00 92.44 196 LYS A CA 1
ATOM 1600 C C . LYS A 1 196 ? -8.381 -8.191 -17.612 1.00 92.44 196 LYS A C 1
ATOM 1602 O O . LYS A 1 196 ? -8.980 -8.474 -18.646 1.00 92.44 196 LYS A O 1
ATOM 1607 N N . GLU A 1 197 ? -8.719 -7.173 -16.829 1.00 93.19 197 GLU A N 1
ATOM 1608 C CA . GLU A 1 197 ? -9.831 -6.263 -17.121 1.00 93.19 197 GLU A CA 1
ATOM 1609 C C . GLU A 1 197 ? -9.443 -5.136 -18.088 1.00 93.19 197 GLU A C 1
ATOM 1611 O O . GLU A 1 197 ? -10.316 -4.428 -18.587 1.00 93.19 197 GLU A O 1
ATOM 1616 N N . LYS A 1 198 ? -8.140 -4.970 -18.359 1.00 91.69 198 LYS A N 1
ATOM 1617 C CA . LYS A 1 198 ? -7.552 -3.862 -19.129 1.00 91.69 198 LYS A CA 1
ATOM 1618 C C . LYS A 1 198 ? -8.004 -2.496 -18.612 1.00 91.69 198 LYS A C 1
ATOM 1620 O O . LYS A 1 198 ? -8.252 -1.576 -19.391 1.00 91.69 198 LYS A O 1
ATOM 1625 N N . LYS A 1 199 ? -8.131 -2.370 -17.291 1.00 92.88 199 LYS A N 1
ATOM 1626 C CA . LYS A 1 199 ? -8.736 -1.208 -16.640 1.00 92.88 199 LYS A CA 1
ATOM 1627 C C . LYS A 1 199 ? -7.797 -0.602 -15.611 1.00 92.88 199 LYS A C 1
ATOM 1629 O O . LYS A 1 199 ? -7.181 -1.311 -14.817 1.00 92.88 199 LYS A O 1
ATOM 1634 N N . PHE A 1 200 ? -7.736 0.726 -15.620 1.00 94.50 200 PHE A N 1
ATOM 1635 C CA . PHE A 1 200 ? -7.064 1.508 -14.594 1.00 94.50 200 PHE A CA 1
ATOM 1636 C C . PHE A 1 200 ? -8.071 1.991 -13.546 1.00 94.50 200 PHE A C 1
ATOM 1638 O O . PHE A 1 200 ? -9.115 2.553 -13.878 1.00 94.50 200 PHE A O 1
ATOM 1645 N N . TYR A 1 201 ? -7.741 1.758 -12.284 1.00 95.38 201 TYR A N 1
ATOM 1646 C CA . TYR A 1 201 ? -8.471 2.183 -11.101 1.00 95.38 201 TYR A CA 1
ATOM 1647 C C . TYR A 1 201 ? -7.672 3.311 -10.440 1.00 95.38 201 TYR A C 1
ATOM 1649 O O . TYR A 1 201 ? -6.691 3.016 -9.752 1.00 95.38 201 TYR A O 1
ATOM 1657 N N . PRO A 1 202 ? -8.033 4.585 -10.667 1.00 95.69 202 PRO A N 1
ATOM 1658 C CA . PRO A 1 202 ? -7.287 5.707 -10.114 1.00 95.69 202 PRO A CA 1
ATOM 1659 C C . PRO A 1 202 ? -7.423 5.760 -8.589 1.00 95.69 202 PRO A C 1
ATOM 1661 O O . PRO A 1 202 ? -8.447 5.359 -8.026 1.00 95.69 202 PRO A O 1
ATOM 1664 N N . SER A 1 203 ? -6.389 6.267 -7.923 1.00 95.38 203 SER A N 1
ATOM 1665 C CA . SER A 1 203 ? -6.475 6.647 -6.516 1.00 95.38 203 SER A CA 1
ATOM 1666 C C . SER A 1 203 ? -7.288 7.933 -6.348 1.00 95.38 203 SER A C 1
ATOM 1668 O O . SER A 1 203 ? -7.264 8.801 -7.220 1.00 95.38 203 SER A O 1
ATOM 1670 N N . ASP A 1 204 ? -7.971 8.078 -5.215 1.00 93.94 204 ASP A N 1
ATOM 1671 C CA . ASP A 1 204 ? -8.579 9.350 -4.823 1.00 93.94 204 ASP A CA 1
ATOM 1672 C C . ASP A 1 204 ? -7.533 10.371 -4.327 1.00 93.94 204 ASP A C 1
ATOM 1674 O O . ASP A 1 204 ? -6.328 10.105 -4.306 1.00 93.94 204 ASP A O 1
ATOM 1678 N N . GLU A 1 205 ? -7.997 11.551 -3.909 1.00 91.44 205 GLU A N 1
ATOM 1679 C CA . GLU A 1 205 ? -7.161 12.638 -3.371 1.00 91.44 205 GLU A CA 1
ATOM 1680 C C . GLU A 1 205 ? -6.348 12.224 -2.131 1.00 91.44 205 GLU A C 1
ATOM 1682 O O . GLU A 1 205 ? -5.296 12.797 -1.855 1.00 91.44 205 GLU A O 1
ATOM 1687 N N . ASN A 1 206 ? -6.793 11.188 -1.415 1.00 89.44 206 ASN A N 1
ATOM 1688 C CA . ASN A 1 206 ? -6.117 10.626 -0.248 1.00 89.44 206 ASN A CA 1
ATOM 1689 C C . ASN A 1 206 ? -5.231 9.421 -0.609 1.00 89.44 206 ASN A C 1
ATOM 1691 O O . ASN A 1 206 ? -4.875 8.641 0.278 1.00 89.44 206 ASN A O 1
ATOM 1695 N N . GLN A 1 207 ? -4.908 9.241 -1.895 1.00 91.88 207 GLN A N 1
ATOM 1696 C CA . GLN A 1 207 ? -4.121 8.126 -2.432 1.00 91.88 207 GLN A CA 1
ATOM 1697 C C . GLN A 1 207 ? -4.753 6.744 -2.179 1.00 91.88 207 GLN A C 1
ATOM 1699 O O . GLN A 1 207 ? -4.068 5.721 -2.119 1.00 91.88 207 GLN A O 1
ATOM 1704 N N . ARG A 1 208 ? -6.084 6.687 -2.037 1.00 94.50 208 ARG A N 1
ATOM 1705 C CA . ARG A 1 208 ? -6.820 5.443 -1.795 1.00 94.50 208 ARG A CA 1
ATOM 1706 C C . ARG A 1 208 ? -7.373 4.886 -3.091 1.00 94.50 208 ARG A C 1
ATOM 1708 O O . ARG A 1 208 ? -8.109 5.551 -3.813 1.00 94.50 208 ARG A O 1
ATOM 1715 N N . ILE A 1 209 ? -7.077 3.621 -3.352 1.00 95.88 209 ILE A N 1
ATOM 1716 C CA . ILE A 1 209 ? -7.530 2.911 -4.545 1.00 95.88 209 ILE A CA 1
ATOM 1717 C C . ILE A 1 209 ? -8.693 2.007 -4.149 1.00 95.88 209 ILE A C 1
ATOM 1719 O O . ILE A 1 209 ? -8.513 1.023 -3.429 1.00 95.88 209 ILE A O 1
ATOM 1723 N N . ARG A 1 210 ? -9.902 2.322 -4.618 1.00 94.12 210 ARG A N 1
ATOM 1724 C CA . ARG A 1 210 ? -11.072 1.455 -4.416 1.00 94.12 210 ARG A CA 1
ATOM 1725 C C . ARG A 1 210 ? -11.053 0.338 -5.449 1.00 94.12 210 ARG A C 1
ATOM 1727 O O . ARG A 1 210 ? -11.203 0.590 -6.642 1.00 94.12 210 ARG A O 1
ATOM 1734 N N . TYR A 1 211 ? -10.887 -0.895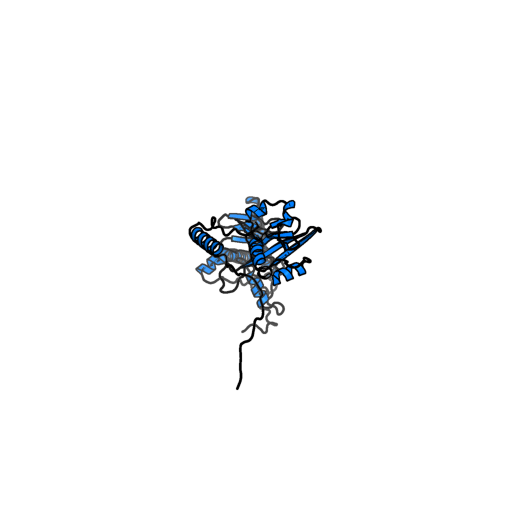 -4.987 1.00 91.19 211 TYR A N 1
ATOM 1735 C CA . TYR A 1 211 ? -10.878 -2.067 -5.851 1.00 91.19 211 TYR A CA 1
ATOM 1736 C C . TYR A 1 211 ? -11.622 -3.218 -5.175 1.00 91.19 211 TYR A C 1
ATOM 1738 O O . TYR A 1 211 ? -11.221 -3.701 -4.112 1.00 91.19 211 TYR A O 1
ATOM 1746 N N . GLN A 1 212 ? -12.711 -3.664 -5.808 1.00 85.19 212 GLN A N 1
ATOM 1747 C CA . GLN A 1 212 ? -13.660 -4.621 -5.227 1.00 85.19 212 GLN A CA 1
ATOM 1748 C C . GLN A 1 212 ? -14.198 -4.098 -3.875 1.00 85.19 212 GLN A C 1
ATOM 1750 O O . GLN A 1 212 ? -14.526 -2.920 -3.764 1.00 85.19 212 GLN A O 1
ATOM 1755 N N . ASN A 1 213 ? -14.256 -4.940 -2.839 1.00 82.12 213 ASN A N 1
ATOM 1756 C CA . ASN A 1 213 ? -14.730 -4.571 -1.498 1.00 82.12 213 ASN A CA 1
ATOM 1757 C C . ASN A 1 213 ? -13.600 -4.082 -0.573 1.00 82.12 213 ASN A C 1
ATOM 1759 O O . ASN A 1 213 ? -13.701 -4.200 0.647 1.00 82.12 213 ASN A O 1
ATOM 1763 N N . ARG A 1 214 ? -12.479 -3.609 -1.132 1.00 85.75 214 ARG A N 1
ATOM 1764 C CA . ARG A 1 214 ? -11.309 -3.175 -0.358 1.00 85.75 214 ARG A CA 1
ATOM 1765 C C . ARG A 1 214 ? -10.787 -1.835 -0.846 1.00 85.75 214 ARG A C 1
ATOM 1767 O O . ARG A 1 214 ? -10.936 -1.464 -2.011 1.00 85.75 214 ARG A O 1
ATOM 1774 N N . ILE A 1 215 ? -10.131 -1.138 0.069 1.00 94.25 215 ILE A N 1
ATOM 1775 C CA . ILE A 1 215 ? -9.344 0.048 -0.234 1.00 94.25 215 ILE A CA 1
ATOM 1776 C C . ILE A 1 215 ? -7.875 -0.360 -0.186 1.00 94.25 215 ILE A C 1
ATOM 1778 O O . ILE A 1 215 ? -7.439 -0.950 0.797 1.00 94.25 215 ILE A O 1
ATOM 1782 N N . LEU A 1 216 ? -7.116 -0.078 -1.238 1.00 94.62 216 LEU A N 1
ATOM 1783 C CA . LEU A 1 216 ? -5.680 -0.336 -1.305 1.00 94.62 216 LEU A CA 1
ATOM 1784 C C . LEU A 1 216 ? -4.917 0.985 -1.212 1.00 94.62 216 LEU A C 1
ATOM 1786 O O . LEU A 1 216 ? -5.362 1.994 -1.757 1.00 94.62 216 LEU A O 1
ATOM 1790 N N . ILE A 1 217 ? -3.764 0.961 -0.549 1.00 94.06 217 ILE A N 1
ATOM 1791 C CA . ILE A 1 217 ? -2.811 2.072 -0.513 1.00 94.06 217 ILE A CA 1
ATOM 1792 C C . ILE A 1 217 ? -1.473 1.559 -1.047 1.00 94.06 217 ILE A C 1
ATOM 1794 O O . ILE A 1 217 ? -0.948 0.552 -0.558 1.00 94.06 217 ILE A O 1
ATOM 1798 N N . CYS A 1 218 ? -0.952 2.237 -2.072 1.00 93.06 218 CYS A N 1
ATOM 1799 C CA . CYS A 1 218 ? 0.409 2.027 -2.556 1.00 93.06 218 CYS A CA 1
ATOM 1800 C C . CYS A 1 218 ? 1.390 2.486 -1.466 1.00 93.06 218 CYS A C 1
ATOM 1802 O O . CYS A 1 218 ? 1.206 3.584 -0.944 1.00 93.06 218 CYS A O 1
ATOM 1804 N N . PRO A 1 219 ? 2.414 1.696 -1.104 1.00 89.88 219 PRO A N 1
ATOM 1805 C CA . PRO A 1 219 ? 3.414 2.161 -0.159 1.00 89.88 219 PRO A CA 1
ATOM 1806 C C . PRO A 1 219 ? 4.190 3.329 -0.749 1.00 89.88 219 PRO A C 1
ATOM 1808 O O . PRO A 1 219 ? 4.491 3.353 -1.947 1.00 89.88 219 PRO A O 1
ATOM 1811 N N . ASP A 1 220 ? 4.553 4.258 0.125 1.00 86.50 220 ASP A N 1
ATOM 1812 C CA . ASP A 1 220 ? 5.468 5.328 -0.219 1.00 86.50 220 ASP A CA 1
ATOM 1813 C C . ASP A 1 220 ? 6.863 4.779 -0.522 1.00 86.50 220 ASP A C 1
ATOM 1815 O O . ASP A 1 220 ? 7.323 3.771 0.028 1.00 86.50 220 ASP A O 1
ATOM 1819 N N . GLY A 1 221 ? 7.553 5.487 -1.406 1.00 83.62 221 GLY A N 1
ATOM 1820 C CA . GLY A 1 221 ? 8.970 5.290 -1.633 1.00 83.62 221 GLY A CA 1
ATOM 1821 C C . GLY A 1 221 ? 9.848 6.004 -0.607 1.00 83.62 221 GLY A C 1
ATOM 1822 O O . GLY A 1 221 ? 9.401 6.551 0.397 1.00 83.62 221 GLY A O 1
ATOM 1823 N N . ASN A 1 222 ? 11.136 6.066 -0.912 1.00 79.69 222 ASN A N 1
ATOM 1824 C CA . ASN A 1 222 ? 12.096 6.963 -0.276 1.00 79.69 222 ASN A CA 1
ATOM 1825 C C . ASN A 1 222 ? 12.773 7.832 -1.343 1.00 79.69 222 ASN A C 1
ATOM 1827 O O . ASN A 1 222 ? 12.473 7.714 -2.528 1.00 79.69 222 ASN A O 1
ATOM 1831 N N . GLU A 1 223 ? 13.685 8.721 -0.959 1.00 76.31 223 GLU A N 1
ATOM 1832 C CA . GLU A 1 223 ? 14.356 9.606 -1.923 1.00 76.31 223 GLU A CA 1
ATOM 1833 C C . GLU A 1 223 ? 14.992 8.850 -3.101 1.00 76.31 223 GLU A C 1
ATOM 1835 O O . GLU A 1 223 ? 14.985 9.350 -4.223 1.00 76.31 223 GLU A O 1
ATOM 1840 N N . LEU A 1 224 ? 15.468 7.624 -2.879 1.00 74.38 224 LEU A N 1
ATOM 1841 C CA . LEU A 1 224 ? 16.157 6.813 -3.880 1.00 74.38 224 LEU A CA 1
ATOM 1842 C C . LEU A 1 224 ? 15.208 6.019 -4.782 1.00 74.38 224 LEU A C 1
ATOM 1844 O O . LEU A 1 224 ? 15.538 5.752 -5.933 1.00 74.38 224 LEU A O 1
ATOM 1848 N N . VAL A 1 225 ? 14.059 5.589 -4.262 1.00 78.69 225 VAL A N 1
ATOM 1849 C CA . VAL A 1 225 ? 13.142 4.684 -4.962 1.00 78.69 225 VAL A CA 1
ATOM 1850 C C . VAL A 1 225 ? 11.712 5.114 -4.698 1.00 78.69 225 VAL A C 1
ATOM 1852 O O . VAL A 1 225 ? 11.281 5.103 -3.549 1.00 78.69 225 VAL A O 1
ATOM 1855 N N . GLN A 1 226 ? 10.977 5.467 -5.748 1.00 86.12 226 GLN A N 1
ATOM 1856 C CA . GLN A 1 226 ? 9.592 5.925 -5.659 1.00 86.12 226 GLN A CA 1
ATOM 1857 C C . GLN A 1 226 ? 8.686 5.075 -6.554 1.00 86.12 226 GLN A C 1
ATOM 1859 O O . GLN A 1 226 ? 9.132 4.645 -7.621 1.00 86.12 226 GLN A O 1
ATOM 1864 N N . PRO A 1 227 ? 7.425 4.835 -6.157 1.00 90.00 227 PRO A N 1
ATOM 1865 C CA . PRO A 1 227 ? 6.460 4.198 -7.037 1.00 90.00 227 PRO A CA 1
ATOM 1866 C C . PRO A 1 227 ? 6.203 5.075 -8.278 1.00 90.00 227 PRO A C 1
ATOM 1868 O O . PRO A 1 227 ? 6.001 6.287 -8.137 1.00 90.00 227 PRO A O 1
ATOM 1871 N N . PRO A 1 228 ? 6.178 4.495 -9.493 1.00 90.56 228 PRO A N 1
ATOM 1872 C CA . PRO A 1 228 ? 5.830 5.233 -10.701 1.00 90.56 228 PRO A CA 1
ATOM 1873 C C . PRO A 1 228 ? 4.373 5.692 -10.694 1.00 90.56 228 PRO A C 1
ATOM 1875 O O . PRO A 1 228 ? 3.507 5.063 -10.083 1.00 90.56 228 PRO A O 1
ATOM 1878 N N . GLU A 1 229 ? 4.097 6.753 -11.447 1.00 90.25 229 GLU A N 1
ATOM 1879 C CA . GLU A 1 229 ? 2.743 7.167 -11.811 1.00 90.25 229 GLU A CA 1
ATOM 1880 C C . GLU A 1 229 ? 2.432 6.676 -13.227 1.00 90.25 229 GLU A C 1
ATOM 1882 O O . GLU A 1 229 ? 3.204 6.902 -14.162 1.00 90.25 229 GLU A O 1
ATOM 1887 N N . LEU A 1 230 ? 1.302 5.990 -13.393 1.00 89.44 230 LEU A N 1
ATOM 1888 C CA . LEU A 1 230 ? 0.857 5.528 -14.698 1.00 89.44 230 LEU A CA 1
ATOM 1889 C C . LEU A 1 230 ? 0.118 6.654 -15.419 1.00 89.44 230 LEU A C 1
ATOM 1891 O O . LEU A 1 230 ? -0.950 7.085 -14.985 1.00 89.44 230 LEU A O 1
ATOM 1895 N N . SER A 1 231 ? 0.655 7.091 -16.553 1.00 83.06 231 SER A N 1
ATOM 1896 C CA . SER A 1 231 ? -0.077 7.945 -17.485 1.00 83.06 231 SER A CA 1
ATOM 1897 C C . SER A 1 231 ? -0.932 7.070 -18.402 1.00 83.06 231 SER A C 1
ATOM 1899 O O . SER A 1 231 ? -0.418 6.232 -19.142 1.00 83.06 231 SER A O 1
ATOM 1901 N N . VAL A 1 232 ? -2.255 7.242 -18.339 1.00 74.75 232 VAL A N 1
ATOM 1902 C CA . VAL A 1 232 ? -3.180 6.582 -19.268 1.00 74.75 232 VAL A CA 1
ATOM 1903 C C . VAL A 1 232 ? -3.490 7.566 -20.396 1.00 74.75 232 VAL A C 1
ATOM 1905 O O . VAL A 1 232 ? -3.995 8.655 -20.115 1.00 74.75 232 VAL A O 1
ATOM 1908 N N . PRO A 1 233 ? -3.175 7.233 -21.656 1.00 76.19 233 PRO A N 1
ATOM 1909 C CA . PRO A 1 233 ? -3.400 8.139 -22.772 1.00 76.19 233 PRO A CA 1
ATOM 1910 C C . PRO A 1 233 ? -4.896 8.426 -22.959 1.00 76.19 233 PRO A C 1
ATOM 1912 O O . PRO A 1 233 ? -5.707 7.502 -23.007 1.00 76.19 233 PRO A O 1
ATOM 1915 N N . THR A 1 234 ? -5.258 9.706 -23.071 1.00 74.81 234 THR A N 1
ATOM 1916 C CA . THR A 1 234 ? -6.640 10.159 -23.325 1.00 74.81 234 THR A CA 1
ATOM 1917 C C . THR A 1 234 ? -7.016 10.075 -24.803 1.00 74.81 234 THR A C 1
ATOM 1919 O O . THR A 1 234 ? -8.164 9.785 -25.126 1.00 74.81 234 THR A O 1
ATOM 1922 N N . ASP A 1 235 ? -6.041 10.273 -25.694 1.00 83.94 235 ASP A N 1
ATOM 1923 C CA . ASP A 1 235 ? -6.153 10.041 -27.133 1.00 83.94 235 ASP A CA 1
ATOM 1924 C C . ASP A 1 235 ? -5.054 9.081 -27.595 1.00 83.94 235 ASP A C 1
ATOM 1926 O O . ASP A 1 235 ? -3.857 9.360 -27.463 1.00 83.94 235 ASP A O 1
ATOM 1930 N N . ALA A 1 236 ? -5.466 7.945 -28.154 1.00 79.88 236 ALA A N 1
ATOM 1931 C CA . ALA A 1 236 ? -4.555 6.907 -28.609 1.00 79.88 236 ALA A CA 1
ATOM 1932 C C . ALA A 1 236 ? -3.659 7.392 -29.759 1.00 79.88 236 ALA A C 1
ATOM 1934 O O . ALA A 1 236 ? -2.475 7.061 -29.777 1.00 79.88 236 ALA A O 1
ATOM 1935 N N . ILE A 1 237 ? -4.186 8.193 -30.692 1.00 84.88 237 ILE A N 1
ATOM 1936 C CA . ILE A 1 237 ? -3.444 8.597 -31.895 1.00 84.88 237 ILE A CA 1
ATOM 1937 C C . ILE A 1 237 ? -2.327 9.575 -31.522 1.00 84.88 237 ILE A C 1
ATOM 1939 O O . ILE A 1 237 ? -1.158 9.322 -31.825 1.00 84.88 237 ILE A O 1
ATOM 1943 N N . THR A 1 238 ? -2.663 10.650 -30.806 1.00 84.44 238 THR A N 1
ATOM 1944 C CA . THR A 1 238 ? -1.679 11.645 -30.355 1.00 84.44 238 THR A CA 1
ATOM 1945 C C . THR A 1 238 ? -0.636 11.016 -29.436 1.00 84.44 238 THR A C 1
ATOM 1947 O O . THR A 1 238 ? 0.553 11.313 -29.550 1.00 84.44 238 THR A O 1
ATOM 1950 N N . SER A 1 239 ? -1.045 10.089 -28.567 1.00 84.75 239 SER A N 1
ATOM 1951 C CA . SER A 1 239 ? -0.117 9.420 -27.650 1.00 84.75 239 SER A CA 1
ATOM 1952 C C . SER A 1 239 ? 0.858 8.498 -28.377 1.00 84.75 239 SER A C 1
ATOM 1954 O O . SER A 1 239 ? 2.042 8.488 -28.048 1.00 84.75 239 SER A O 1
ATOM 1956 N N . VAL A 1 240 ? 0.403 7.760 -29.396 1.00 87.31 240 VAL A N 1
ATOM 1957 C CA . VAL A 1 240 ? 1.291 6.940 -30.236 1.00 87.31 240 VAL A CA 1
ATOM 1958 C C . VAL A 1 240 ? 2.296 7.818 -30.978 1.00 87.31 240 VAL A C 1
ATOM 1960 O O . VAL A 1 240 ? 3.484 7.498 -30.982 1.00 87.31 240 VAL A O 1
ATOM 1963 N N . ALA A 1 241 ? 1.852 8.937 -31.558 1.00 88.25 241 ALA A N 1
ATOM 1964 C CA . ALA A 1 241 ? 2.740 9.872 -32.245 1.00 88.25 241 ALA A CA 1
ATOM 1965 C C . ALA A 1 241 ? 3.796 10.464 -31.294 1.00 88.25 241 ALA A C 1
ATOM 1967 O O . ALA A 1 241 ? 4.986 10.448 -31.608 1.00 88.25 241 ALA A O 1
ATOM 1968 N N . PHE A 1 242 ? 3.379 10.899 -30.101 1.00 87.94 242 PHE A N 1
ATOM 1969 C CA . PHE A 1 242 ? 4.276 11.406 -29.063 1.00 87.94 242 PHE A CA 1
ATOM 1970 C C . PHE A 1 242 ? 5.303 10.355 -28.623 1.00 87.94 242 PHE A C 1
ATOM 1972 O O . PHE A 1 242 ? 6.502 10.633 -28.581 1.00 87.94 242 PHE A O 1
ATOM 1979 N N . LEU A 1 243 ? 4.861 9.129 -28.327 1.00 87.44 243 LEU A N 1
ATOM 1980 C CA . LEU A 1 243 ? 5.757 8.045 -27.919 1.00 87.44 243 LEU A CA 1
ATOM 1981 C C . LEU A 1 243 ? 6.751 7.688 -29.029 1.00 87.44 243 LEU A C 1
ATOM 1983 O O . LEU A 1 243 ? 7.927 7.482 -28.735 1.00 87.44 243 LEU A O 1
ATOM 1987 N N . ALA A 1 244 ? 6.312 7.660 -30.291 1.00 90.00 244 ALA A N 1
ATOM 1988 C CA . ALA A 1 244 ? 7.186 7.417 -31.434 1.00 90.00 244 ALA A CA 1
ATOM 1989 C C . ALA A 1 244 ? 8.250 8.516 -31.581 1.00 90.00 244 ALA A C 1
ATOM 1991 O O . ALA A 1 244 ? 9.428 8.211 -31.769 1.00 90.00 244 ALA A O 1
ATOM 1992 N N . GLU A 1 245 ? 7.867 9.787 -31.436 1.00 91.94 245 GLU A N 1
ATOM 1993 C CA . GLU A 1 245 ? 8.799 10.918 -31.452 1.00 91.94 245 GLU A CA 1
ATOM 1994 C C . GLU A 1 245 ? 9.851 10.794 -30.338 1.00 91.94 245 GLU A C 1
ATOM 1996 O O . GLU A 1 245 ? 11.053 10.863 -30.608 1.00 91.94 245 GLU A O 1
ATOM 2001 N N . LYS A 1 246 ? 9.425 10.553 -29.088 1.00 89.06 246 LYS A N 1
ATOM 2002 C CA . LYS A 1 246 ? 10.350 10.424 -27.948 1.00 89.06 246 LYS A CA 1
ATOM 2003 C C . LYS A 1 246 ? 11.240 9.195 -28.057 1.00 89.06 246 LYS A C 1
ATOM 2005 O O . LYS A 1 246 ? 12.420 9.274 -27.718 1.00 89.06 246 LYS A O 1
ATOM 2010 N N . PHE A 1 247 ? 10.711 8.092 -28.575 1.00 88.94 247 PHE A N 1
ATOM 2011 C CA . PHE A 1 247 ? 11.491 6.893 -28.850 1.00 88.94 247 PHE A CA 1
ATOM 2012 C C . PHE A 1 247 ? 12.580 7.154 -29.899 1.00 88.94 247 PHE A C 1
ATOM 2014 O O . PHE A 1 247 ? 13.743 6.828 -29.664 1.00 88.94 247 PHE A O 1
ATOM 2021 N N . ASN A 1 248 ? 12.240 7.813 -31.009 1.00 91.75 248 ASN A N 1
ATOM 2022 C CA . ASN A 1 248 ? 13.205 8.161 -32.055 1.00 91.75 248 ASN A CA 1
ATOM 2023 C C . ASN A 1 248 ? 14.283 9.127 -31.544 1.00 91.75 248 ASN A C 1
ATOM 2025 O O . ASN A 1 248 ? 15.467 8.948 -31.836 1.00 91.75 248 ASN A O 1
ATOM 2029 N N . LEU A 1 249 ? 13.898 10.117 -30.731 1.00 90.62 249 LEU A N 1
ATOM 2030 C CA . LEU A 1 249 ? 14.845 11.021 -30.078 1.00 90.62 249 LEU A CA 1
ATOM 2031 C C . LEU A 1 249 ? 15.797 10.247 -29.159 1.00 90.62 249 LEU A C 1
ATOM 2033 O O . LEU A 1 249 ? 17.013 10.444 -29.214 1.00 90.62 249 LEU A O 1
ATOM 2037 N N . TRP A 1 250 ? 15.265 9.324 -28.358 1.00 87.69 250 TRP A N 1
ATOM 2038 C CA . TRP A 1 250 ? 16.074 8.498 -27.471 1.00 87.69 250 TRP A CA 1
ATOM 2039 C C . TRP A 1 250 ? 17.079 7.649 -28.262 1.00 87.69 250 TRP A C 1
ATOM 2041 O O . TRP A 1 250 ? 18.269 7.662 -27.931 1.00 87.69 250 TRP A O 1
ATOM 2051 N N . GLU A 1 251 ? 16.640 6.991 -29.346 1.00 91.44 251 GLU A N 1
ATOM 2052 C CA . GLU A 1 251 ? 17.512 6.229 -30.254 1.00 91.44 251 GLU A CA 1
ATOM 2053 C C . GLU A 1 251 ? 18.602 7.108 -30.883 1.00 91.44 251 GLU A C 1
ATOM 2055 O O . GLU A 1 251 ? 19.757 6.678 -30.932 1.00 91.44 251 GLU A O 1
ATOM 2060 N N . SER A 1 252 ? 18.278 8.334 -31.313 1.00 90.06 252 SER A N 1
ATOM 2061 C CA . SER A 1 252 ? 19.263 9.239 -31.928 1.00 90.06 252 SER A CA 1
ATOM 2062 C C . SER A 1 252 ? 20.371 9.672 -30.965 1.00 90.06 252 SER A C 1
ATOM 2064 O O . SER A 1 252 ? 21.512 9.842 -31.383 1.00 90.06 252 SER A O 1
ATOM 2066 N N . LEU A 1 253 ? 20.054 9.807 -29.673 1.00 86.62 253 LEU A N 1
ATOM 2067 C CA . LEU A 1 253 ? 20.997 10.276 -28.658 1.00 86.62 253 LEU A CA 1
ATOM 2068 C C . LEU A 1 253 ? 21.819 9.136 -28.045 1.00 86.62 253 LEU A C 1
ATOM 2070 O O . LEU A 1 253 ? 22.944 9.352 -27.607 1.00 86.62 253 LEU A O 1
ATOM 2074 N N . ASN A 1 254 ? 21.251 7.929 -27.965 1.00 85.69 254 ASN A N 1
ATOM 2075 C CA . ASN A 1 254 ? 21.814 6.830 -27.168 1.00 85.69 254 ASN A CA 1
ATOM 2076 C C . ASN A 1 254 ? 22.189 5.592 -27.988 1.00 85.69 254 ASN A C 1
ATOM 2078 O O . ASN A 1 254 ? 22.733 4.634 -27.430 1.00 85.69 254 ASN A O 1
ATOM 2082 N N . GLY A 1 255 ? 21.904 5.610 -29.289 1.00 88.25 255 GLY A N 1
ATOM 2083 C CA . GLY A 1 255 ? 22.126 4.501 -30.201 1.00 88.25 255 GLY A CA 1
ATOM 2084 C C . GLY A 1 255 ? 20.985 3.484 -30.175 1.00 88.25 255 GLY A C 1
ATOM 2085 O O . GLY A 1 255 ? 20.539 3.019 -29.123 1.00 88.25 255 GLY A O 1
ATOM 2086 N N . ARG A 1 256 ? 20.558 3.074 -31.372 1.00 90.50 256 ARG A N 1
ATOM 2087 C CA . ARG A 1 256 ? 19.440 2.147 -31.609 1.00 90.50 256 ARG A CA 1
ATOM 2088 C C . ARG A 1 256 ? 19.542 0.839 -30.818 1.00 90.50 256 ARG A C 1
ATOM 2090 O O . ARG A 1 256 ? 18.571 0.419 -30.197 1.00 90.50 256 ARG A O 1
ATOM 2097 N N . PHE A 1 257 ? 20.711 0.195 -30.823 1.00 88.62 257 PHE A N 1
ATOM 2098 C CA . PHE A 1 257 ? 20.911 -1.082 -30.127 1.00 88.62 257 PHE A CA 1
ATOM 2099 C C . PHE A 1 257 ? 20.736 -0.940 -28.609 1.00 88.62 257 PHE A C 1
ATOM 2101 O O . PHE A 1 257 ? 20.009 -1.708 -27.989 1.00 88.62 257 PHE A O 1
ATOM 2108 N N . ASN A 1 258 ? 21.352 0.082 -28.018 1.00 86.75 258 ASN A N 1
ATOM 2109 C CA . ASN A 1 258 ? 21.318 0.333 -26.581 1.00 86.75 258 ASN A CA 1
ATOM 2110 C C . ASN A 1 258 ? 19.891 0.613 -26.083 1.00 86.75 258 ASN A C 1
ATOM 2112 O O . ASN A 1 258 ? 19.444 0.007 -25.108 1.00 86.75 258 ASN A O 1
ATOM 2116 N N . VAL A 1 259 ? 19.155 1.479 -26.786 1.00 88.88 259 VAL A N 1
ATOM 2117 C CA . VAL A 1 259 ? 17.766 1.815 -26.439 1.00 88.88 259 VAL A CA 1
ATOM 2118 C C . VAL A 1 259 ? 16.858 0.595 -26.546 1.00 88.88 259 VAL A C 1
ATOM 2120 O O . VAL A 1 259 ? 16.125 0.298 -25.604 1.00 88.88 259 VAL A O 1
ATOM 2123 N N . ARG A 1 260 ? 16.940 -0.167 -27.643 1.00 90.88 260 ARG A N 1
ATOM 2124 C CA . ARG A 1 260 ? 16.100 -1.359 -27.839 1.00 90.88 260 ARG A CA 1
ATOM 2125 C C . ARG A 1 260 ? 16.386 -2.461 -26.828 1.00 90.88 260 ARG A C 1
ATOM 2127 O O . ARG A 1 260 ? 15.438 -3.040 -26.312 1.00 90.88 260 ARG A O 1
ATOM 2134 N N . SER A 1 261 ? 17.653 -2.724 -26.509 1.00 89.94 261 SER A N 1
ATOM 2135 C CA . SER A 1 261 ? 18.024 -3.709 -25.482 1.00 89.94 261 SER A CA 1
ATOM 2136 C C . SER A 1 261 ? 17.523 -3.292 -24.098 1.00 89.94 261 SER A C 1
ATOM 2138 O O . SER A 1 261 ? 16.972 -4.106 -23.359 1.00 89.94 261 SER A O 1
ATOM 2140 N N . THR A 1 262 ? 17.641 -2.003 -23.772 1.00 89.50 262 THR A N 1
ATOM 2141 C CA . THR A 1 262 ? 17.153 -1.439 -22.506 1.00 89.50 262 THR A CA 1
ATOM 2142 C C . THR A 1 262 ? 15.618 -1.518 -22.415 1.00 89.50 262 THR A C 1
ATOM 2144 O O . THR A 1 262 ? 15.075 -1.947 -21.399 1.00 89.50 262 THR A O 1
ATOM 2147 N N . LEU A 1 263 ? 14.898 -1.190 -23.493 1.00 88.81 263 LEU A N 1
ATOM 2148 C CA . LEU A 1 263 ? 13.437 -1.304 -23.548 1.00 88.81 263 LEU A CA 1
ATOM 2149 C C . LEU A 1 263 ? 12.964 -2.766 -23.515 1.00 88.81 263 LEU A C 1
ATOM 2151 O O . LEU A 1 263 ? 11.985 -3.083 -22.844 1.00 88.81 263 LEU A O 1
ATOM 2155 N N . GLY A 1 264 ? 13.679 -3.669 -24.188 1.00 91.00 264 GLY A N 1
ATOM 2156 C CA . GLY A 1 264 ? 13.430 -5.107 -24.109 1.00 91.00 264 GLY A CA 1
ATOM 2157 C C . GLY A 1 264 ? 13.537 -5.626 -22.673 1.00 91.00 264 GLY A C 1
ATOM 2158 O O . GLY A 1 264 ? 12.682 -6.390 -22.234 1.00 91.00 264 GLY A O 1
ATOM 2159 N N . TYR A 1 265 ? 14.515 -5.135 -21.906 1.00 91.50 265 TYR A N 1
ATOM 2160 C CA . TYR A 1 265 ? 14.647 -5.441 -20.479 1.00 91.50 265 TYR A CA 1
ATOM 2161 C C . TYR A 1 265 ? 13.501 -4.875 -19.621 1.00 91.50 265 TYR A C 1
ATOM 2163 O O . TYR A 1 265 ? 13.025 -5.551 -18.708 1.00 91.50 265 TYR A O 1
ATOM 2171 N N . ALA A 1 266 ? 13.006 -3.669 -19.924 1.00 89.25 266 ALA A N 1
ATOM 2172 C CA . ALA A 1 266 ? 11.789 -3.144 -19.292 1.00 89.25 266 ALA A CA 1
ATOM 2173 C C . ALA A 1 266 ? 10.584 -4.059 -19.519 1.00 89.25 266 ALA A C 1
ATOM 2175 O O . ALA A 1 266 ? 9.883 -4.397 -18.569 1.00 89.25 266 ALA A O 1
ATOM 2176 N N . ILE A 1 267 ? 10.362 -4.485 -20.765 1.00 89.19 267 ILE A N 1
ATOM 2177 C CA . ILE A 1 267 ? 9.264 -5.397 -21.096 1.00 89.19 267 ILE A CA 1
ATOM 2178 C C . ILE A 1 267 ? 9.460 -6.727 -20.363 1.00 89.19 267 ILE A C 1
ATOM 2180 O O . ILE A 1 267 ? 8.525 -7.207 -19.732 1.00 89.19 267 ILE A O 1
ATOM 2184 N N . ALA A 1 268 ? 10.672 -7.287 -20.369 1.00 91.38 268 ALA A N 1
ATOM 2185 C CA . ALA A 1 268 ? 10.979 -8.505 -19.625 1.00 91.38 268 ALA A CA 1
ATOM 2186 C C . ALA A 1 268 ? 10.672 -8.354 -18.125 1.00 91.38 268 ALA A C 1
ATOM 2188 O O . ALA A 1 268 ? 10.099 -9.262 -17.534 1.00 91.38 268 ALA A O 1
ATOM 2189 N N . SER A 1 269 ? 10.962 -7.192 -17.527 1.00 90.56 269 SER A N 1
ATOM 2190 C CA . SER A 1 269 ? 10.661 -6.909 -16.115 1.00 90.56 269 SER A CA 1
ATOM 2191 C C . SER A 1 269 ? 9.159 -6.971 -15.823 1.00 90.56 269 SER A C 1
ATOM 2193 O O . SER A 1 269 ? 8.765 -7.579 -14.833 1.00 90.56 269 SER A O 1
ATOM 2195 N N . LEU A 1 270 ? 8.315 -6.446 -16.720 1.00 88.56 270 LEU A N 1
ATOM 2196 C CA . LEU A 1 270 ? 6.851 -6.529 -16.594 1.00 88.56 270 LEU A CA 1
ATOM 2197 C C . LEU A 1 270 ? 6.319 -7.967 -16.687 1.00 88.56 270 LEU A C 1
ATOM 2199 O O . LEU A 1 270 ? 5.233 -8.254 -16.194 1.00 88.56 270 LEU A O 1
ATOM 2203 N N . TYR A 1 271 ? 7.065 -8.864 -17.334 1.00 88.62 271 TYR A N 1
ATOM 2204 C CA . TYR A 1 271 ? 6.746 -10.288 -17.448 1.00 88.62 271 TYR A CA 1
ATOM 2205 C C . TYR A 1 271 ? 7.619 -11.163 -16.538 1.00 88.62 271 TYR A C 1
ATOM 2207 O O . TYR A 1 271 ? 7.679 -12.378 -16.746 1.00 88.62 271 TYR A O 1
ATOM 2215 N N . ASN A 1 272 ? 8.281 -10.579 -15.529 1.00 88.56 272 ASN A N 1
ATOM 2216 C CA . ASN A 1 272 ? 9.264 -11.282 -14.703 1.00 88.56 272 ASN A CA 1
ATOM 2217 C C . ASN A 1 272 ? 8.712 -12.579 -14.107 1.00 88.56 272 ASN A C 1
ATOM 2219 O O . ASN A 1 272 ? 9.406 -13.586 -14.118 1.00 88.56 272 ASN A O 1
ATOM 2223 N N . ARG A 1 273 ? 7.456 -12.582 -13.651 1.00 85.94 273 ARG A N 1
ATOM 2224 C CA . ARG A 1 273 ? 6.802 -13.742 -13.059 1.00 85.94 273 ARG A CA 1
ATOM 2225 C C . ARG A 1 273 ? 6.742 -14.904 -14.039 1.00 85.94 273 ARG A C 1
ATOM 2227 O O . ARG A 1 273 ? 7.131 -16.007 -13.685 1.00 85.94 273 ARG A O 1
ATOM 2234 N N . ARG A 1 274 ? 6.310 -14.646 -15.276 1.00 87.25 274 ARG A N 1
ATOM 2235 C CA . ARG A 1 274 ? 6.214 -15.684 -16.313 1.00 87.25 274 ARG A CA 1
ATOM 2236 C C . ARG A 1 274 ? 7.586 -16.236 -16.687 1.00 87.25 274 ARG A C 1
ATOM 2238 O O . ARG A 1 274 ? 7.709 -17.437 -16.866 1.00 87.25 274 ARG A O 1
ATOM 2245 N N . ILE A 1 275 ? 8.589 -15.363 -16.782 1.00 89.12 275 ILE A N 1
ATOM 2246 C CA . ILE A 1 275 ? 9.972 -15.751 -17.094 1.00 89.12 275 ILE A CA 1
ATOM 2247 C C . ILE A 1 275 ? 10.565 -16.583 -15.949 1.00 89.12 275 ILE A C 1
ATOM 2249 O O . ILE A 1 275 ? 11.170 -17.618 -16.185 1.00 89.12 275 ILE A O 1
ATOM 2253 N N . LEU A 1 276 ? 10.349 -16.179 -14.695 1.00 88.38 276 LEU A N 1
ATOM 2254 C CA . LEU A 1 276 ? 10.803 -16.932 -13.525 1.00 88.38 276 LEU A CA 1
ATOM 2255 C C . LEU A 1 276 ? 10.100 -18.290 -13.406 1.00 88.38 276 LEU A C 1
ATOM 2257 O O . LEU A 1 276 ? 10.743 -19.272 -13.053 1.00 88.38 276 LEU A O 1
ATOM 2261 N N . GLU A 1 277 ? 8.803 -18.356 -13.709 1.00 87.62 277 GLU A N 1
ATOM 2262 C CA . GLU A 1 277 ? 8.035 -19.606 -13.714 1.00 87.62 277 GLU A CA 1
ATOM 2263 C C . GLU A 1 277 ? 8.496 -20.571 -14.825 1.00 87.62 277 GLU A C 1
ATOM 2265 O O . GLU A 1 277 ? 8.465 -21.781 -14.607 1.00 87.62 277 GLU A O 1
ATOM 2270 N N . SER A 1 278 ? 8.942 -20.074 -15.988 1.00 90.56 278 SER A N 1
ATOM 2271 C CA . SER A 1 278 ? 9.427 -20.923 -17.090 1.00 90.56 278 SER A CA 1
ATOM 2272 C C . SER A 1 278 ? 10.904 -21.299 -16.970 1.00 90.56 278 SER A C 1
ATOM 2274 O O . SER A 1 278 ? 11.260 -22.460 -17.164 1.00 90.56 278 SER A O 1
ATOM 2276 N N . ASP A 1 279 ? 11.757 -20.333 -16.632 1.00 87.94 279 ASP A N 1
ATOM 2277 C CA . ASP A 1 279 ? 13.211 -20.446 -16.778 1.00 87.94 279 ASP A CA 1
ATOM 2278 C C . ASP A 1 279 ? 13.925 -20.557 -15.420 1.00 87.94 279 ASP A C 1
ATOM 2280 O O . ASP A 1 279 ? 15.135 -20.769 -15.371 1.00 87.94 279 ASP A O 1
ATOM 2284 N N . SER A 1 280 ? 13.197 -20.407 -14.301 1.00 86.69 280 SER A N 1
ATOM 2285 C CA . SER A 1 280 ? 13.732 -20.385 -12.922 1.00 86.69 280 SER A CA 1
ATOM 2286 C C . SER A 1 280 ? 14.816 -19.326 -12.665 1.00 86.69 280 SER A C 1
ATOM 2288 O O . SER A 1 280 ? 15.468 -19.333 -11.621 1.00 86.69 280 SER A O 1
ATOM 2290 N N . ALA A 1 281 ? 15.009 -18.399 -13.601 1.00 87.12 281 ALA A N 1
ATOM 2291 C CA . ALA A 1 281 ? 16.016 -17.353 -13.554 1.00 87.12 281 ALA A CA 1
ATOM 2292 C C . ALA A 1 281 ? 15.510 -16.101 -14.276 1.00 87.12 281 ALA A C 1
ATOM 2294 O O . ALA A 1 281 ? 14.693 -16.178 -15.189 1.00 87.12 281 ALA A O 1
ATOM 2295 N N . PHE A 1 282 ? 16.012 -14.936 -13.872 1.00 89.12 282 PHE A N 1
ATOM 2296 C CA . PHE A 1 282 ? 15.739 -13.669 -14.546 1.00 89.12 282 PHE A CA 1
ATOM 2297 C C . PHE A 1 282 ? 17.068 -12.993 -14.908 1.00 89.12 282 PHE A C 1
ATOM 2299 O O . PHE A 1 282 ? 17.967 -12.951 -14.062 1.00 89.12 282 PHE A O 1
ATOM 2306 N N . PRO A 1 283 ? 17.237 -12.489 -16.145 1.00 85.88 283 PRO A N 1
ATOM 2307 C CA . PRO A 1 283 ? 18.500 -11.901 -16.574 1.00 85.88 283 PRO A CA 1
ATOM 2308 C C . PRO A 1 283 ? 18.806 -10.608 -15.810 1.00 85.88 283 PRO A C 1
ATOM 2310 O O . PRO A 1 283 ? 17.907 -9.847 -15.470 1.00 85.88 283 PRO A O 1
ATOM 2313 N N . LEU A 1 284 ? 20.092 -10.322 -15.602 1.00 88.19 284 LEU A N 1
ATOM 2314 C CA . LEU A 1 284 ? 20.562 -9.024 -15.115 1.00 88.19 284 LEU A CA 1
ATOM 2315 C C . LEU A 1 284 ? 21.106 -8.206 -16.289 1.00 88.19 284 LEU A C 1
ATOM 2317 O O . LEU A 1 284 ? 21.945 -8.688 -17.053 1.00 88.19 284 LEU A O 1
ATOM 2321 N N . LEU A 1 285 ? 20.649 -6.960 -16.434 1.00 88.12 285 LEU A N 1
ATOM 2322 C CA . LEU A 1 285 ? 21.142 -6.057 -17.475 1.00 88.12 285 LEU A CA 1
ATOM 2323 C C . LEU A 1 285 ? 22.383 -5.294 -16.994 1.00 88.12 285 LEU A C 1
ATOM 2325 O O . LEU A 1 285 ? 22.285 -4.393 -16.162 1.00 88.12 285 LEU A O 1
ATOM 2329 N N . PHE A 1 286 ? 23.539 -5.599 -17.583 1.00 86.69 286 PHE A N 1
ATOM 2330 C CA . PHE A 1 286 ? 24.784 -4.868 -17.345 1.00 86.69 286 PHE A CA 1
ATOM 2331 C C . PHE A 1 286 ? 25.073 -3.882 -18.476 1.00 86.69 286 PHE A C 1
ATOM 2333 O O . PHE A 1 286 ? 25.264 -4.273 -19.627 1.00 86.69 286 PHE A O 1
ATOM 2340 N N . LYS A 1 287 ? 25.169 -2.593 -18.138 1.00 84.31 287 LYS A N 1
ATOM 2341 C CA . LYS A 1 287 ? 25.551 -1.533 -19.078 1.00 84.31 287 LYS A CA 1
ATOM 2342 C C . LYS A 1 287 ? 26.984 -1.092 -18.807 1.00 84.31 287 LYS A C 1
ATOM 2344 O O . LYS A 1 287 ? 27.276 -0.494 -17.776 1.00 84.31 287 LYS A O 1
ATOM 2349 N N . PHE A 1 288 ? 27.883 -1.388 -19.739 1.00 84.81 288 PHE A N 1
ATOM 2350 C CA . PHE A 1 288 ? 29.323 -1.168 -19.600 1.00 84.81 288 PHE A CA 1
ATOM 2351 C C . PHE A 1 288 ? 29.889 -0.385 -20.792 1.00 84.81 288 PHE A C 1
ATOM 2353 O O . PHE A 1 288 ? 29.202 -0.157 -21.784 1.00 84.81 288 PHE A O 1
ATOM 2360 N N . GLY A 1 289 ? 31.129 0.087 -20.661 1.00 83.81 289 GLY A N 1
ATOM 2361 C CA . GLY A 1 289 ? 31.829 0.875 -21.679 1.00 83.81 289 GLY A CA 1
ATOM 2362 C C . GLY A 1 289 ? 32.718 1.947 -21.056 1.00 83.81 289 GLY A C 1
ATOM 2363 O O . GLY A 1 289 ? 32.673 2.165 -19.841 1.00 83.81 289 GLY A O 1
ATOM 2364 N N . GLU A 1 290 ? 33.486 2.653 -21.879 1.00 81.44 290 GLU A N 1
ATOM 2365 C CA . GLU A 1 290 ? 34.436 3.681 -21.432 1.00 81.44 290 GLU A CA 1
ATOM 2366 C C . GLU A 1 290 ? 33.765 4.813 -20.640 1.00 81.44 290 GLU A C 1
ATOM 2368 O O . GLU A 1 290 ? 32.566 5.088 -20.782 1.00 81.44 290 GLU A O 1
ATOM 2373 N N . ARG A 1 291 ? 34.516 5.471 -19.754 1.00 80.12 291 ARG A N 1
ATOM 2374 C CA . ARG A 1 291 ? 34.018 6.616 -18.978 1.00 80.12 291 ARG A CA 1
ATOM 2375 C C . ARG A 1 291 ? 33.667 7.773 -19.925 1.00 80.12 291 ARG A C 1
ATOM 2377 O O . ARG A 1 291 ? 34.363 8.004 -20.899 1.00 80.12 291 ARG A O 1
ATOM 2384 N N . GLY A 1 292 ? 32.579 8.494 -19.643 1.00 77.75 292 GLY A N 1
ATOM 2385 C CA . GLY A 1 292 ? 32.149 9.642 -20.460 1.00 77.75 292 GLY A CA 1
ATOM 2386 C C . GLY A 1 292 ? 31.262 9.306 -21.668 1.00 77.75 292 GLY A C 1
ATOM 2387 O O . GLY A 1 292 ? 30.785 10.210 -22.335 1.00 77.75 292 GLY A O 1
ATOM 2388 N N . THR A 1 293 ? 30.945 8.032 -21.905 1.00 80.19 293 THR A N 1
ATOM 2389 C CA . THR A 1 293 ? 30.106 7.573 -23.038 1.00 80.19 293 THR A CA 1
ATOM 2390 C C . THR A 1 293 ? 28.589 7.737 -22.836 1.00 80.19 293 THR A C 1
ATOM 2392 O O . THR A 1 293 ? 27.795 7.143 -23.557 1.00 80.19 293 THR A O 1
ATOM 2395 N N . GLY A 1 294 ? 28.150 8.496 -21.825 1.00 76.38 294 GLY A N 1
ATOM 2396 C CA . GLY A 1 294 ? 26.722 8.770 -21.594 1.00 76.38 294 GLY A CA 1
ATOM 2397 C C . GLY A 1 294 ? 25.898 7.619 -20.993 1.00 76.38 294 GLY A C 1
ATOM 2398 O O . GLY A 1 294 ? 24.673 7.712 -20.951 1.00 76.38 294 GLY A O 1
ATOM 2399 N N . LYS A 1 295 ? 26.527 6.546 -20.485 1.00 79.88 295 LYS A N 1
ATOM 2400 C CA . LYS A 1 295 ? 25.828 5.387 -19.879 1.00 79.88 295 LYS A CA 1
ATOM 2401 C C . LYS A 1 295 ? 24.823 5.790 -18.802 1.00 79.88 295 LYS A C 1
ATOM 2403 O O . LYS A 1 295 ? 23.674 5.361 -18.861 1.00 79.88 295 LYS A O 1
ATOM 2408 N N . SER A 1 296 ? 25.246 6.615 -17.849 1.00 79.31 296 SER A N 1
ATOM 2409 C CA . SER A 1 296 ? 24.410 6.989 -16.711 1.00 79.31 296 SER A CA 1
ATOM 2410 C C . SER A 1 296 ? 23.269 7.923 -17.127 1.00 79.31 296 SER A C 1
ATOM 2412 O O . SER A 1 296 ? 22.136 7.707 -16.717 1.00 79.31 296 SER A O 1
ATOM 2414 N N . SER A 1 297 ? 23.523 8.865 -18.042 1.00 79.69 297 SER A N 1
ATOM 2415 C CA . SER A 1 297 ? 22.483 9.726 -18.634 1.00 79.69 297 SER A CA 1
ATOM 2416 C C . SER A 1 297 ? 21.433 8.918 -19.404 1.00 79.69 297 SER A C 1
ATOM 2418 O O . SER A 1 297 ? 20.237 9.170 -19.295 1.00 79.69 297 SER A O 1
ATOM 2420 N N . SER A 1 298 ? 21.875 7.897 -20.143 1.00 82.12 298 SER A N 1
ATOM 2421 C CA . SER A 1 298 ? 20.997 6.946 -20.829 1.00 82.12 298 SER A CA 1
ATOM 2422 C C . SER A 1 298 ? 20.102 6.179 -19.854 1.00 82.12 298 SER A C 1
ATOM 2424 O O . SER A 1 298 ? 18.929 5.933 -20.136 1.00 82.12 298 SER A O 1
ATOM 2426 N N . MET A 1 299 ? 20.662 5.793 -18.704 1.00 84.25 299 MET A N 1
ATOM 2427 C CA . MET A 1 299 ? 19.916 5.112 -17.652 1.00 84.25 299 MET A CA 1
ATOM 2428 C C . MET A 1 299 ? 18.950 6.044 -16.933 1.00 84.25 299 MET A C 1
ATOM 2430 O O . MET A 1 299 ? 17.883 5.574 -16.576 1.00 84.25 299 MET A O 1
ATOM 2434 N N . ASP A 1 300 ? 19.234 7.340 -16.782 1.00 83.56 300 ASP A N 1
ATOM 2435 C CA . ASP A 1 300 ? 18.279 8.282 -16.173 1.00 83.56 300 ASP A CA 1
ATOM 2436 C C . ASP A 1 300 ? 16.951 8.335 -16.936 1.00 83.56 300 ASP A C 1
ATOM 2438 O O . ASP A 1 300 ? 15.880 8.306 -16.326 1.00 83.56 300 ASP A O 1
ATOM 2442 N N . TRP A 1 301 ? 17.005 8.329 -18.271 1.00 84.12 301 TRP A N 1
ATOM 2443 C CA . TRP A 1 301 ? 15.806 8.286 -19.116 1.00 84.12 301 TRP A CA 1
ATOM 2444 C C . TRP A 1 301 ? 15.014 7.000 -18.891 1.00 84.12 301 TRP A C 1
ATOM 2446 O O . TRP A 1 301 ? 13.795 7.026 -18.739 1.00 84.12 301 TRP A O 1
ATOM 2456 N N . PHE A 1 302 ? 15.717 5.873 -18.817 1.00 86.19 302 PHE A N 1
ATOM 2457 C CA . PHE A 1 302 ? 15.099 4.577 -18.580 1.00 86.19 302 PHE A CA 1
ATOM 2458 C C . PHE A 1 302 ? 14.496 4.450 -17.17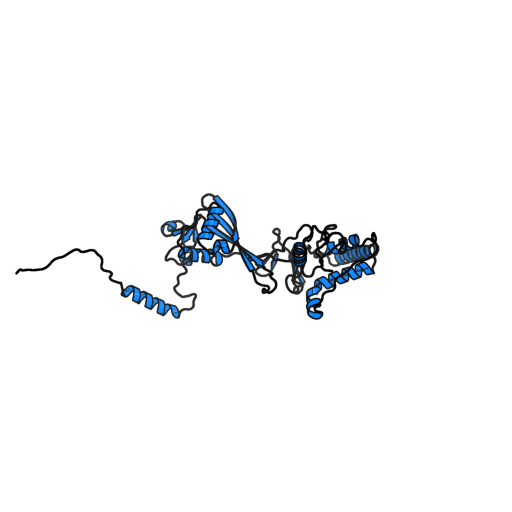7 1.00 86.19 302 PHE A C 1
ATOM 2460 O O . PHE A 1 302 ? 13.365 4.004 -17.021 1.00 86.19 302 PHE A O 1
ATOM 2467 N N . MET A 1 303 ? 15.235 4.886 -16.162 1.00 85.25 303 MET A N 1
ATOM 2468 C CA . MET A 1 303 ? 14.822 4.935 -14.762 1.00 85.25 303 MET A CA 1
ATOM 2469 C C . MET A 1 303 ? 13.553 5.780 -14.581 1.00 85.25 303 MET A C 1
ATOM 2471 O O . MET A 1 303 ? 12.653 5.392 -13.835 1.00 85.25 303 MET A O 1
ATOM 2475 N N . THR A 1 304 ? 13.433 6.881 -15.327 1.00 82.12 304 THR A N 1
ATOM 2476 C CA . THR A 1 304 ? 12.254 7.760 -15.290 1.00 82.12 304 THR A CA 1
ATOM 2477 C C . THR A 1 304 ? 10.967 7.029 -15.696 1.00 82.12 304 THR A C 1
ATOM 2479 O O . THR A 1 304 ? 9.912 7.311 -15.130 1.00 82.12 304 THR A O 1
ATOM 2482 N N . LEU A 1 305 ? 11.034 6.027 -16.588 1.00 81.69 305 LEU A N 1
ATOM 2483 C CA . LEU A 1 305 ? 9.868 5.198 -16.950 1.00 81.69 305 LEU A CA 1
ATOM 2484 C C . LEU A 1 305 ? 9.293 4.424 -15.753 1.00 81.69 305 LEU A C 1
ATOM 2486 O O . LEU A 1 305 ? 8.125 4.046 -15.767 1.00 81.69 305 LEU A O 1
ATOM 2490 N N . PHE A 1 306 ? 10.106 4.203 -14.719 1.00 84.38 306 PHE A N 1
ATOM 2491 C CA . PHE A 1 306 ? 9.752 3.458 -13.513 1.00 84.38 306 PHE A CA 1
ATOM 2492 C C . PHE A 1 306 ? 9.664 4.344 -12.265 1.00 84.38 306 PHE A C 1
ATOM 2494 O O . PHE A 1 306 ? 9.661 3.829 -11.152 1.00 84.38 306 PHE A O 1
ATOM 2501 N N . GLY A 1 307 ? 9.554 5.668 -12.435 1.00 78.06 307 GLY A N 1
ATOM 2502 C CA . GLY A 1 307 ? 9.304 6.604 -11.331 1.00 78.06 307 GLY A CA 1
ATOM 2503 C C . GLY A 1 307 ? 10.549 7.040 -10.558 1.00 78.06 307 GLY A C 1
ATOM 2504 O O . GLY A 1 307 ? 10.440 7.791 -9.589 1.00 78.06 307 GLY A O 1
ATOM 2505 N N . TYR A 1 308 ? 11.739 6.619 -10.983 1.00 80.44 308 TYR A N 1
ATOM 2506 C CA . TYR A 1 308 ? 12.992 7.064 -10.384 1.00 80.44 308 TYR A CA 1
ATOM 2507 C C . TYR A 1 308 ? 13.325 8.485 -10.848 1.00 80.44 308 TYR A C 1
ATOM 2509 O O . TYR A 1 308 ? 13.254 8.804 -12.036 1.00 80.44 308 TYR A O 1
ATOM 2517 N N . LYS A 1 309 ? 13.726 9.345 -9.908 1.00 71.56 309 LYS A N 1
ATOM 2518 C CA . LYS A 1 309 ? 14.193 10.699 -10.226 1.00 71.56 309 LYS A CA 1
ATOM 2519 C C . LYS A 1 309 ? 15.623 10.649 -10.766 1.00 71.56 309 LYS A C 1
ATOM 2521 O O . LYS A 1 309 ? 16.470 9.934 -10.232 1.00 71.56 309 LYS A O 1
ATOM 2526 N N . SER A 1 310 ? 15.896 11.447 -11.799 1.00 67.56 310 SER A N 1
ATOM 2527 C CA . SER A 1 310 ? 17.243 11.605 -12.358 1.00 67.56 310 SER A CA 1
ATOM 2528 C C . SER A 1 310 ? 18.250 11.958 -11.260 1.00 67.56 310 SER A C 1
ATOM 2530 O O . SER A 1 310 ? 18.005 12.862 -10.465 1.00 67.56 310 SER A O 1
ATOM 2532 N N . GLY A 1 311 ? 19.384 11.255 -11.227 1.00 62.25 311 GLY A N 1
ATOM 2533 C CA . GLY A 1 311 ? 20.441 11.464 -10.230 1.00 62.25 311 GLY A CA 1
ATOM 2534 C C . GLY A 1 311 ? 20.282 10.682 -8.920 1.00 62.25 311 GLY A C 1
ATOM 2535 O O . GLY A 1 311 ? 21.273 10.515 -8.214 1.00 62.25 311 GLY A O 1
ATOM 2536 N N . ASN A 1 312 ? 19.109 10.110 -8.628 1.00 65.75 312 ASN A N 1
ATOM 2537 C CA . ASN A 1 312 ? 18.888 9.295 -7.426 1.00 65.75 312 ASN A CA 1
ATOM 2538 C C . ASN A 1 312 ? 19.251 7.829 -7.676 1.00 65.75 312 ASN A C 1
ATOM 2540 O O . ASN A 1 312 ? 18.421 6.925 -7.599 1.00 65.75 312 ASN A O 1
ATOM 2544 N N . ARG A 1 313 ? 20.517 7.599 -8.023 1.00 69.62 313 ARG A N 1
ATOM 2545 C CA . ARG A 1 313 ? 21.044 6.262 -8.296 1.00 69.62 313 ARG A CA 1
ATOM 2546 C C . ARG A 1 313 ? 21.551 5.632 -7.011 1.00 69.62 313 ARG A C 1
ATOM 2548 O O . ARG A 1 313 ? 22.269 6.269 -6.243 1.00 69.62 313 ARG A O 1
ATOM 2555 N N . GLN A 1 314 ? 21.206 4.370 -6.783 1.00 70.44 314 GLN A N 1
ATOM 2556 C CA . GLN A 1 314 ? 21.794 3.637 -5.670 1.00 70.44 314 GLN A CA 1
ATOM 2557 C C . GLN A 1 314 ? 23.202 3.200 -6.049 1.00 70.44 314 GLN A C 1
ATOM 2559 O O . GLN A 1 314 ? 23.376 2.445 -7.001 1.00 70.44 314 GLN A O 1
ATOM 2564 N N . SER A 1 315 ? 24.198 3.666 -5.300 1.00 67.38 315 SER A N 1
ATOM 2565 C CA . SER A 1 315 ? 25.559 3.151 -5.397 1.00 67.38 315 SER A CA 1
ATOM 2566 C C . SER A 1 315 ? 25.815 2.108 -4.318 1.00 67.38 315 SER A C 1
ATOM 2568 O O . SER A 1 315 ? 25.328 2.212 -3.183 1.00 67.38 315 SER A O 1
ATOM 2570 N N . VAL A 1 316 ? 26.618 1.106 -4.664 1.00 63.47 316 VAL A N 1
ATOM 2571 C CA . VAL A 1 316 ? 27.154 0.141 -3.701 1.00 63.47 316 VAL A CA 1
ATOM 2572 C C . VAL A 1 316 ? 28.363 0.790 -3.014 1.00 63.47 316 VAL A C 1
ATOM 2574 O O . VAL A 1 316 ? 29.506 0.540 -3.374 1.00 63.47 316 VAL A O 1
ATOM 2577 N N . SER A 1 317 ? 28.116 1.694 -2.060 1.00 59.81 317 SER A N 1
ATOM 2578 C CA . SER A 1 317 ? 29.157 2.397 -1.286 1.00 59.81 317 SER A CA 1
ATOM 2579 C C . SER A 1 317 ? 29.103 2.041 0.206 1.00 59.81 317 SER A C 1
ATOM 2581 O O . SER A 1 317 ? 28.076 1.560 0.683 1.00 59.81 317 SER A O 1
ATOM 2583 N N . LYS A 1 318 ? 30.168 2.341 0.977 1.00 52.34 318 LYS A N 1
ATOM 2584 C CA . LYS A 1 318 ? 30.222 2.159 2.453 1.00 52.34 318 LYS A CA 1
ATOM 2585 C C . LYS A 1 318 ? 29.014 2.741 3.205 1.00 52.34 318 LYS A C 1
ATOM 2587 O O . LYS A 1 318 ? 28.727 2.307 4.316 1.00 52.34 318 LYS A O 1
ATOM 2592 N N . GLN A 1 319 ? 28.350 3.753 2.644 1.00 56.16 319 GLN A N 1
ATOM 2593 C CA . GLN A 1 319 ? 27.229 4.446 3.284 1.00 56.16 319 GLN A CA 1
ATOM 2594 C C . GLN A 1 319 ? 25.896 3.693 3.134 1.00 56.16 319 GLN A C 1
ATOM 2596 O O . GLN A 1 319 ? 24.989 3.901 3.937 1.00 56.16 319 GLN A O 1
ATOM 2601 N N . ASN A 1 320 ? 25.789 2.776 2.166 1.00 65.00 320 ASN A N 1
ATOM 2602 C CA . ASN A 1 320 ? 24.608 1.942 1.969 1.00 65.00 320 ASN A CA 1
ATOM 2603 C C . ASN A 1 320 ? 24.843 0.547 2.553 1.00 65.00 320 ASN A C 1
ATOM 2605 O O . ASN A 1 320 ? 25.596 -0.260 2.014 1.00 65.00 320 ASN A O 1
ATOM 2609 N N . THR A 1 321 ? 24.164 0.235 3.659 1.00 70.81 321 THR A N 1
ATOM 2610 C CA . THR A 1 321 ? 24.206 -1.124 4.220 1.00 70.81 321 THR A CA 1
ATOM 2611 C C . THR A 1 321 ? 23.541 -2.115 3.264 1.00 70.81 321 THR A C 1
ATOM 2613 O O . THR A 1 321 ? 22.474 -1.833 2.711 1.00 70.81 321 THR A O 1
ATOM 2616 N N . LEU A 1 322 ? 24.114 -3.316 3.127 1.00 74.69 322 LEU A N 1
ATOM 2617 C CA . LEU A 1 322 ? 23.5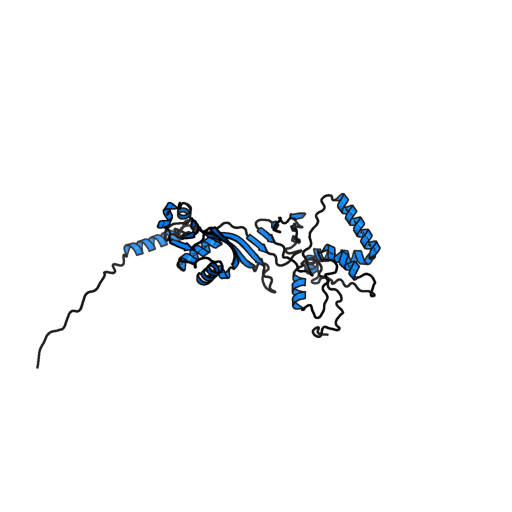36 -4.403 2.326 1.00 74.69 322 LEU A CA 1
ATOM 2618 C C . LEU A 1 322 ? 22.070 -4.674 2.711 1.00 74.69 322 LEU A C 1
ATOM 2620 O O . LEU A 1 322 ? 21.210 -4.844 1.851 1.00 74.69 322 LEU A O 1
ATOM 2624 N N . LYS A 1 323 ? 21.763 -4.620 4.014 1.00 76.88 323 LYS A N 1
ATOM 2625 C CA . LYS A 1 323 ? 20.401 -4.770 4.546 1.00 76.88 323 LYS A CA 1
ATOM 2626 C C . LYS A 1 323 ? 19.451 -3.669 4.057 1.00 76.88 323 LYS A C 1
ATOM 2628 O O . LYS A 1 323 ? 18.307 -3.962 3.716 1.00 76.88 323 LYS A O 1
ATOM 2633 N N . GLY A 1 324 ? 19.909 -2.416 4.011 1.00 77.25 324 GLY A N 1
ATOM 2634 C CA . GLY A 1 324 ? 19.135 -1.297 3.470 1.00 77.25 324 GLY A CA 1
ATOM 2635 C C . GLY A 1 324 ? 18.874 -1.440 1.969 1.00 77.25 324 GLY A C 1
ATOM 2636 O O . GLY A 1 324 ? 17.754 -1.211 1.517 1.00 77.25 324 GLY A O 1
ATOM 2637 N N . MET A 1 325 ? 19.876 -1.897 1.214 1.00 79.31 325 MET A N 1
ATOM 2638 C CA . MET A 1 325 ? 19.752 -2.150 -0.223 1.00 79.31 325 MET A CA 1
ATOM 2639 C C . MET A 1 325 ? 18.745 -3.268 -0.517 1.00 79.31 325 MET A C 1
ATOM 2641 O O . MET A 1 325 ? 17.830 -3.062 -1.310 1.00 79.31 325 MET A O 1
ATOM 2645 N N . ILE A 1 326 ? 18.837 -4.405 0.185 1.00 81.81 326 ILE A N 1
ATOM 2646 C CA . ILE A 1 326 ? 17.875 -5.514 0.062 1.00 81.81 326 ILE A CA 1
ATOM 2647 C C . ILE A 1 326 ? 16.450 -5.025 0.347 1.00 81.81 326 ILE A C 1
ATOM 2649 O O . ILE A 1 326 ? 15.536 -5.323 -0.417 1.00 81.81 326 ILE A O 1
ATOM 2653 N N . ARG A 1 327 ? 16.254 -4.209 1.394 1.00 80.19 327 ARG A N 1
ATOM 2654 C CA . ARG A 1 327 ? 14.936 -3.629 1.700 1.00 80.19 327 ARG A CA 1
ATOM 2655 C C . ARG A 1 327 ? 14.399 -2.790 0.539 1.00 80.19 327 ARG A C 1
ATOM 2657 O O . ARG A 1 327 ? 13.225 -2.893 0.204 1.00 80.19 327 ARG A O 1
ATOM 2664 N N . ASN A 1 328 ? 15.249 -1.990 -0.099 1.00 83.44 328 ASN A N 1
ATOM 2665 C CA . ASN A 1 328 ? 14.851 -1.175 -1.245 1.00 83.44 328 ASN A CA 1
ATOM 2666 C C . ASN A 1 328 ? 14.551 -2.019 -2.492 1.00 83.44 328 ASN A C 1
ATOM 2668 O O . ASN A 1 328 ? 13.635 -1.681 -3.234 1.00 83.44 328 ASN A O 1
ATOM 2672 N N . MET A 1 329 ? 15.277 -3.122 -2.702 1.00 84.19 329 MET A N 1
ATOM 2673 C CA . MET A 1 329 ? 15.034 -4.063 -3.803 1.00 84.19 329 MET A CA 1
ATOM 2674 C C . MET A 1 329 ? 13.692 -4.788 -3.676 1.00 84.19 329 MET A C 1
ATOM 2676 O O . MET A 1 329 ? 13.102 -5.146 -4.688 1.00 84.19 329 MET A O 1
ATOM 2680 N N . THR A 1 330 ? 13.187 -4.989 -2.455 1.00 83.94 330 THR A N 1
ATOM 2681 C CA . THR A 1 330 ? 11.889 -5.654 -2.235 1.00 83.94 330 THR A CA 1
ATOM 2682 C C . THR A 1 330 ? 10.665 -4.778 -2.517 1.00 83.94 330 THR A C 1
ATOM 2684 O O . THR A 1 330 ? 9.550 -5.298 -2.547 1.00 83.94 330 THR A O 1
ATOM 2687 N N . LEU A 1 331 ? 10.846 -3.466 -2.708 1.00 86.81 331 LEU A N 1
ATOM 2688 C CA . LEU A 1 331 ? 9.739 -2.533 -2.923 1.00 86.81 331 LEU A CA 1
ATOM 2689 C C . LEU A 1 331 ? 9.176 -2.578 -4.361 1.00 86.81 331 LEU A C 1
ATOM 2691 O O . LEU A 1 331 ? 7.963 -2.745 -4.495 1.00 86.81 331 LEU A O 1
ATOM 2695 N N . PRO A 1 332 ? 9.986 -2.446 -5.434 1.00 89.25 332 PRO A N 1
ATOM 2696 C CA . PRO A 1 332 ? 9.501 -2.584 -6.805 1.00 89.25 332 PRO A CA 1
ATOM 2697 C C . PRO A 1 332 ? 9.406 -4.060 -7.221 1.00 89.25 332 PRO A C 1
ATOM 2699 O O . PRO A 1 332 ? 10.417 -4.748 -7.329 1.00 89.25 332 PRO A O 1
ATOM 2702 N N . ILE A 1 333 ? 8.202 -4.547 -7.524 1.00 88.31 333 ILE A N 1
ATOM 2703 C CA . ILE A 1 333 ? 7.985 -5.907 -8.047 1.00 88.31 333 ILE A CA 1
ATOM 2704 C C . ILE A 1 333 ? 7.542 -5.831 -9.500 1.00 88.31 333 ILE A C 1
ATOM 2706 O O . ILE A 1 333 ? 6.638 -5.076 -9.839 1.00 88.31 333 ILE A O 1
ATOM 2710 N N . GLY A 1 334 ? 8.177 -6.597 -10.386 1.00 86.50 334 GLY A N 1
ATOM 2711 C CA . GLY A 1 334 ? 7.904 -6.496 -11.826 1.00 86.50 334 GLY A CA 1
ATOM 2712 C C . GLY A 1 334 ? 8.436 -5.204 -12.459 1.00 86.50 334 GLY A C 1
ATOM 2713 O O . GLY A 1 334 ? 8.160 -4.917 -13.621 1.00 86.50 334 GLY A O 1
ATOM 2714 N N . PHE A 1 335 ? 9.222 -4.426 -11.709 1.00 89.00 335 PHE A N 1
ATOM 2715 C CA . PHE A 1 335 ? 9.951 -3.261 -12.193 1.00 89.00 335 PHE A CA 1
ATOM 2716 C C . PHE A 1 335 ? 11.451 -3.435 -11.923 1.00 89.00 335 PHE A C 1
ATOM 2718 O O . PHE A 1 335 ? 11.828 -4.072 -10.937 1.00 89.00 335 PHE A O 1
ATOM 2725 N N . PRO A 1 336 ? 12.317 -2.892 -12.792 1.00 86.75 336 PRO A N 1
ATOM 2726 C CA . PRO A 1 336 ? 13.756 -2.985 -12.621 1.00 86.75 336 PRO A CA 1
ATOM 2727 C C . PRO A 1 336 ? 14.230 -2.186 -11.405 1.00 86.75 336 PRO A C 1
ATOM 2729 O O . PRO A 1 336 ? 13.736 -1.096 -11.122 1.00 86.75 336 PRO A O 1
ATOM 2732 N N . PHE A 1 337 ? 15.246 -2.723 -10.731 1.00 84.56 337 PHE A N 1
ATOM 2733 C CA . PHE A 1 337 ? 15.996 -2.036 -9.687 1.00 84.56 337 PHE A CA 1
ATOM 2734 C C . PHE A 1 337 ? 17.375 -1.633 -10.216 1.00 84.56 337 PHE A C 1
ATOM 2736 O O . PHE A 1 337 ? 18.034 -2.417 -10.900 1.00 84.56 337 PHE A O 1
ATOM 2743 N N . PHE A 1 338 ? 17.815 -0.416 -9.900 1.00 82.38 338 PHE A N 1
ATOM 2744 C CA . PHE A 1 338 ? 18.996 0.195 -10.506 1.00 82.38 338 PHE A CA 1
ATOM 2745 C C . PHE A 1 338 ? 20.143 0.335 -9.513 1.00 82.38 338 PHE A C 1
ATOM 2747 O O . PHE A 1 338 ? 19.979 0.922 -8.445 1.00 82.38 338 PHE A O 1
ATOM 2754 N N . LEU A 1 339 ? 21.314 -0.158 -9.916 1.00 81.25 339 LEU A N 1
ATOM 2755 C CA . LEU A 1 339 ? 22.574 -0.020 -9.195 1.00 81.25 339 LEU A CA 1
ATOM 2756 C C . LEU A 1 339 ? 23.595 0.670 -10.103 1.00 81.25 339 LEU A C 1
ATOM 2758 O O . LEU A 1 339 ? 23.839 0.204 -11.217 1.00 81.25 339 LEU A O 1
ATOM 2762 N N . ASP A 1 340 ? 24.179 1.768 -9.631 1.00 76.69 340 ASP A N 1
ATOM 2763 C CA . ASP A 1 340 ? 25.273 2.480 -10.299 1.00 76.69 340 ASP A CA 1
ATOM 2764 C C . ASP A 1 340 ? 26.609 2.169 -9.609 1.00 76.69 340 ASP A C 1
ATOM 2766 O O . ASP A 1 340 ? 26.654 1.868 -8.414 1.00 76.69 340 ASP A O 1
ATOM 2770 N N . ASP A 1 341 ? 27.698 2.213 -10.376 1.00 68.50 341 ASP A N 1
ATOM 2771 C CA . ASP A 1 341 ? 29.068 1.971 -9.902 1.00 68.50 341 ASP A CA 1
ATOM 2772 C C . ASP A 1 341 ? 29.249 0.703 -9.043 1.00 68.50 341 ASP A C 1
ATOM 2774 O O . ASP A 1 341 ? 29.923 0.714 -8.012 1.00 68.50 341 ASP A O 1
ATOM 2778 N N . TYR A 1 342 ? 28.708 -0.433 -9.506 1.00 63.28 342 TYR A N 1
ATOM 2779 C CA . TYR A 1 342 ? 28.856 -1.736 -8.834 1.00 63.28 342 TYR A CA 1
ATOM 2780 C C . TYR A 1 342 ? 30.316 -2.073 -8.470 1.00 63.28 342 TYR A C 1
ATOM 2782 O O . TYR A 1 342 ? 30.551 -2.716 -7.458 1.00 63.28 342 TYR A O 1
ATOM 2790 N N . ARG A 1 343 ? 31.294 -1.613 -9.268 1.00 58.62 343 ARG A N 1
ATOM 2791 C CA . ARG A 1 343 ? 32.727 -1.921 -9.118 1.00 58.62 343 ARG A CA 1
ATOM 2792 C C . ARG A 1 343 ? 33.530 -0.949 -8.244 1.00 58.62 343 ARG A C 1
ATOM 2794 O O . ARG A 1 343 ? 34.734 -1.156 -8.116 1.00 58.62 343 ARG A O 1
ATOM 2801 N N . ASN A 1 344 ? 32.936 0.087 -7.644 1.00 57.22 344 ASN A N 1
ATOM 2802 C CA . ASN A 1 344 ? 33.661 0.999 -6.739 1.00 57.22 344 ASN A CA 1
ATOM 2803 C C . ASN A 1 344 ? 33.907 0.339 -5.361 1.00 57.22 344 ASN A C 1
ATOM 2805 O O . ASN A 1 344 ? 33.433 0.790 -4.319 1.00 57.22 344 ASN A O 1
ATOM 2809 N N . HIS A 1 345 ? 34.654 -0.768 -5.361 1.00 52.72 345 HIS A N 1
ATOM 2810 C CA . HIS A 1 345 ? 34.941 -1.605 -4.195 1.00 52.72 345 HIS A CA 1
ATOM 2811 C C . HIS A 1 345 ? 36.164 -1.172 -3.386 1.00 52.72 345 HIS A C 1
ATOM 2813 O O . HIS A 1 345 ? 36.411 -1.787 -2.352 1.00 52.72 345 HIS A O 1
ATOM 2819 N N . GLU A 1 346 ? 36.879 -0.096 -3.748 1.00 48.00 346 GLU A N 1
ATOM 2820 C CA . GLU A 1 346 ? 38.033 0.404 -2.963 1.00 48.00 346 GLU A CA 1
ATOM 2821 C C . GLU A 1 346 ? 37.678 0.772 -1.506 1.00 48.00 346 GLU A C 1
ATOM 2823 O O . GLU A 1 346 ? 38.527 1.162 -0.709 1.00 48.00 346 GLU A O 1
ATOM 2828 N N . THR A 1 347 ? 36.410 0.633 -1.120 1.00 44.72 347 THR A N 1
ATOM 2829 C CA . THR A 1 347 ? 35.923 0.901 0.220 1.00 44.72 347 THR A CA 1
ATOM 2830 C C . THR A 1 347 ? 35.075 -0.230 0.843 1.00 44.72 347 THR A C 1
ATOM 2832 O O . THR A 1 347 ? 34.615 -0.057 1.960 1.00 44.72 347 THR A O 1
ATOM 2835 N N . ASN A 1 348 ? 34.883 -1.419 0.262 1.00 43.03 348 ASN A N 1
ATOM 2836 C CA . ASN A 1 348 ? 33.986 -2.429 0.869 1.00 43.03 348 ASN A CA 1
ATOM 2837 C C . ASN A 1 348 ? 34.710 -3.714 1.324 1.00 43.03 348 ASN A C 1
ATOM 2839 O O . ASN A 1 348 ? 34.738 -4.701 0.604 1.00 43.03 348 ASN A O 1
ATOM 2843 N N . ASN A 1 349 ? 35.220 -3.743 2.565 1.00 43.72 349 ASN A N 1
ATOM 2844 C CA . ASN A 1 349 ? 35.861 -4.926 3.186 1.00 43.72 349 ASN A CA 1
ATOM 2845 C C . ASN A 1 349 ? 34.868 -6.047 3.597 1.00 43.72 349 ASN A C 1
ATOM 2847 O O . ASN A 1 349 ? 35.199 -6.880 4.437 1.00 43.72 349 ASN A O 1
ATOM 2851 N N . GLN A 1 350 ? 33.628 -6.040 3.097 1.00 46.19 350 GLN A N 1
ATOM 2852 C CA . GLN A 1 350 ? 32.570 -6.990 3.490 1.00 46.19 350 GLN A CA 1
ATOM 2853 C C . GLN A 1 350 ? 31.982 -7.790 2.319 1.00 46.19 350 GLN A C 1
ATOM 2855 O O . GLN A 1 350 ? 30.962 -8.455 2.489 1.00 46.19 350 GLN A O 1
ATOM 2860 N N . VAL A 1 351 ? 32.602 -7.749 1.140 1.00 38.62 351 VAL A N 1
ATOM 2861 C CA . VAL A 1 351 ? 32.242 -8.651 0.038 1.00 38.62 351 VAL A CA 1
ATOM 2862 C C . VAL A 1 351 ? 33.215 -9.835 0.094 1.00 38.62 351 VAL A C 1
ATOM 2864 O O . VAL A 1 351 ? 34.418 -9.583 0.067 1.00 38.62 351 VAL A O 1
ATOM 2867 N N . PRO A 1 352 ? 32.751 -11.090 0.258 1.00 34.53 352 PRO A N 1
ATOM 2868 C CA . PRO A 1 352 ? 33.616 -12.253 0.081 1.00 34.53 352 PRO A CA 1
ATOM 2869 C C . PRO A 1 352 ? 34.074 -12.300 -1.379 1.00 34.53 352 PRO A C 1
ATOM 2871 O O . PRO A 1 352 ? 33.251 -12.036 -2.258 1.00 34.53 352 PRO A O 1
ATOM 2874 N N . ASP A 1 353 ? 35.357 -12.598 -1.591 1.00 34.84 353 ASP A N 1
ATOM 2875 C CA . ASP A 1 353 ? 35.990 -12.734 -2.914 1.00 34.84 353 ASP A CA 1
ATOM 2876 C C . ASP A 1 353 ? 35.184 -13.583 -3.914 1.00 34.84 353 ASP A C 1
ATOM 2878 O O . ASP A 1 353 ? 34.600 -14.617 -3.499 1.00 34.84 353 ASP A O 1
#

Radius of gyration: 33.05 Å; chains: 1; bounding box: 74×58×126 Å

Sequence (353 aa):
KNKSKPPSKRRLKDQSIQKDYKKDVQADIRRAFEKELPEHKKSFVRRGVINLEGACYVHPAMSKIELDSLNGNSLHKLEKIVDCEITIVEAIEHLIRQPGQAEDDKEVSYRIRFDNKLDNEVLTKATYEELTTKTRFSSFLVSKGFVKFLGTTSQFDLFHEFIINGQDYPTVRVLSSWGEYKPGKFIFKNGLYDVKEKKFYPSDENQRIRYQNRILICPDGNELVQPPELSVPTDAITSVAFLAEKFNLWESLNGRFNVRSTLGYAIASLYNRRILESDSAFPLLFKFGERGTGKSSSMDWFMTLFGYKSGNRQSVSKQNTLKGMIRNMTLPIGFPFFLDDYRNHETNNQVPD